Protein AF-A0A3M3A947-F1 (afdb_monomer_lite)

Structure (mmCIF, N/CA/C/O backbone):
data_AF-A0A3M3A947-F1
#
_entry.id   AF-A0A3M3A947-F1
#
loop_
_atom_site.group_PDB
_atom_site.id
_atom_site.type_symbol
_atom_site.label_atom_id
_atom_site.label_alt_id
_atom_site.label_comp_id
_atom_site.label_asym_id
_atom_site.label_entity_id
_atom_site.label_seq_id
_atom_site.pdbx_PDB_ins_code
_atom_site.Cartn_x
_atom_site.Cartn_y
_atom_site.Cartn_z
_atom_site.occupancy
_atom_site.B_iso_or_equiv
_atom_site.auth_seq_id
_atom_site.auth_comp_id
_atom_site.auth_asym_id
_atom_site.auth_atom_id
_atom_site.pdbx_PDB_model_num
ATOM 1 N N . MET A 1 1 ? 17.192 -0.021 -28.075 1.00 62.69 1 MET A N 1
ATOM 2 C CA . MET A 1 1 ? 17.273 -0.081 -26.596 1.00 62.69 1 MET A CA 1
ATOM 3 C C . MET A 1 1 ? 16.286 -1.097 -26.044 1.00 62.69 1 MET A C 1
ATOM 5 O O . MET A 1 1 ? 16.705 -1.934 -25.265 1.00 62.69 1 MET A O 1
ATOM 9 N N . GLU A 1 2 ? 15.023 -1.070 -26.474 1.00 70.81 2 GLU A N 1
ATOM 10 C CA . GLU A 1 2 ? 14.000 -2.048 -26.065 1.00 70.81 2 GLU A CA 1
ATOM 11 C C . GLU A 1 2 ? 14.436 -3.499 -26.309 1.00 70.81 2 GLU A C 1
ATOM 13 O O . GLU A 1 2 ? 14.442 -4.295 -25.382 1.00 70.81 2 GLU A O 1
ATOM 18 N N . GLU A 1 3 ? 14.926 -3.812 -27.512 1.00 74.69 3 GLU A N 1
ATOM 19 C CA . GLU A 1 3 ? 15.451 -5.144 -27.856 1.00 74.69 3 GLU A CA 1
ATOM 20 C C . GLU A 1 3 ? 16.650 -5.564 -26.987 1.00 74.69 3 GLU A C 1
ATOM 22 O O . GLU A 1 3 ? 16.784 -6.725 -26.611 1.00 74.69 3 GLU A O 1
ATOM 27 N N . LEU A 1 4 ? 17.492 -4.606 -26.591 1.00 74.00 4 LEU A N 1
ATOM 28 C CA . LEU A 1 4 ? 18.637 -4.849 -25.713 1.00 74.00 4 LEU A CA 1
ATOM 29 C C . LEU A 1 4 ? 18.184 -5.125 -24.273 1.00 74.00 4 LEU A C 1
ATOM 31 O O . LEU A 1 4 ? 18.697 -6.044 -23.646 1.00 74.00 4 LEU A O 1
ATOM 35 N N . LEU A 1 5 ? 17.202 -4.380 -23.756 1.00 71.56 5 LEU A N 1
ATOM 36 C CA . LEU A 1 5 ? 16.629 -4.628 -22.428 1.00 71.56 5 LEU A CA 1
ATOM 37 C C . LEU A 1 5 ? 15.852 -5.946 -22.389 1.00 71.56 5 LEU A C 1
ATOM 39 O O . LEU A 1 5 ? 15.995 -6.706 -21.438 1.00 71.56 5 LEU A O 1
ATOM 43 N N . LEU A 1 6 ? 15.102 -6.264 -23.443 1.00 76.56 6 LEU A N 1
ATOM 44 C CA . LEU A 1 6 ? 14.455 -7.564 -23.584 1.00 76.56 6 LEU A CA 1
ATOM 45 C C . LEU A 1 6 ? 15.491 -8.697 -23.564 1.00 76.56 6 LEU A C 1
ATOM 47 O O . LEU A 1 6 ? 15.322 -9.666 -22.832 1.00 76.56 6 LEU A O 1
ATOM 51 N N . THR A 1 7 ? 16.582 -8.557 -24.320 1.00 79.00 7 THR A N 1
ATOM 52 C CA . THR A 1 7 ? 17.633 -9.585 -24.408 1.00 79.00 7 THR A CA 1
ATOM 53 C C . THR A 1 7 ? 18.395 -9.752 -23.092 1.00 79.00 7 THR A C 1
ATOM 55 O O . THR A 1 7 ? 18.745 -10.870 -22.727 1.00 79.00 7 THR A O 1
ATOM 58 N N . LEU A 1 8 ? 18.663 -8.657 -22.374 1.00 76.81 8 LEU A N 1
ATOM 59 C CA . LEU A 1 8 ? 19.470 -8.694 -21.153 1.00 76.81 8 LEU A CA 1
ATOM 60 C C . LEU A 1 8 ? 18.667 -9.040 -19.899 1.00 76.81 8 LEU A C 1
ATOM 62 O O . LEU A 1 8 ? 19.214 -9.679 -19.006 1.00 76.81 8 LEU A O 1
ATOM 66 N N . THR A 1 9 ? 17.408 -8.604 -19.799 1.00 78.31 9 THR A N 1
ATOM 67 C CA . THR A 1 9 ? 16.628 -8.715 -18.552 1.00 78.31 9 THR A CA 1
ATOM 68 C C . THR A 1 9 ? 15.241 -9.321 -18.731 1.00 78.31 9 THR A C 1
ATOM 70 O O . THR A 1 9 ? 14.509 -9.472 -17.756 1.00 78.31 9 THR A O 1
ATOM 73 N N . GLY A 1 10 ? 14.860 -9.693 -19.957 1.00 81.12 10 GLY A N 1
ATOM 74 C CA . GLY A 1 10 ? 13.545 -10.265 -20.251 1.00 81.12 10 GLY A CA 1
ATOM 75 C C . GLY A 1 10 ? 12.397 -9.259 -20.148 1.00 81.12 10 GLY A C 1
ATOM 76 O O . GLY A 1 10 ? 11.237 -9.663 -20.137 1.00 81.12 10 GLY A O 1
ATOM 77 N N . LEU A 1 11 ? 12.694 -7.955 -20.058 1.00 84.50 11 LEU A N 1
ATOM 78 C CA . LEU A 1 11 ? 11.687 -6.909 -19.890 1.00 84.50 11 LEU A CA 1
ATOM 79 C C . LEU A 1 11 ? 10.778 -6.811 -21.132 1.00 84.50 11 LEU A C 1
ATOM 81 O O . LEU A 1 11 ? 11.280 -6.518 -22.218 1.00 84.50 11 LEU A O 1
ATOM 85 N N . PRO A 1 12 ? 9.448 -6.983 -20.990 1.00 86.12 12 PRO A N 1
ATOM 86 C CA . PRO A 1 12 ? 8.505 -6.780 -22.080 1.00 86.12 12 PRO A CA 1
ATOM 87 C C . PRO A 1 12 ? 8.569 -5.355 -22.658 1.00 86.12 12 PRO A C 1
ATOM 89 O O . PRO A 1 12 ? 8.767 -4.395 -21.901 1.00 86.12 12 PRO A O 1
ATOM 92 N N . PRO A 1 13 ? 8.349 -5.188 -23.975 1.00 84.19 13 PRO A N 1
ATOM 93 C CA . PRO A 1 13 ? 8.529 -3.908 -24.664 1.00 84.19 13 PRO A CA 1
ATOM 94 C C . PRO A 1 13 ? 7.609 -2.797 -24.134 1.00 84.19 13 PRO A C 1
ATOM 96 O O . PRO A 1 13 ? 8.014 -1.640 -24.049 1.00 84.19 13 PRO A O 1
ATOM 99 N N . ASP A 1 14 ? 6.399 -3.130 -23.675 1.00 86.88 14 ASP A N 1
ATOM 100 C CA . ASP A 1 14 ? 5.455 -2.172 -23.083 1.00 86.88 14 ASP A CA 1
ATOM 101 C C . ASP A 1 14 ? 5.979 -1.525 -21.785 1.00 86.88 14 ASP A C 1
ATOM 103 O O . ASP A 1 14 ? 5.564 -0.414 -21.424 1.00 86.88 14 ASP A O 1
ATOM 107 N N . ARG A 1 15 ? 6.921 -2.195 -21.104 1.00 86.38 15 ARG A N 1
ATOM 108 C CA . ARG A 1 15 ? 7.535 -1.757 -19.842 1.00 86.38 15 ARG A CA 1
ATOM 109 C C . ARG A 1 15 ? 8.878 -1.053 -20.026 1.00 86.38 15 ARG A C 1
ATOM 111 O O . ARG A 1 15 ? 9.330 -0.408 -19.080 1.00 86.38 15 ARG A O 1
ATOM 118 N N . CYS A 1 16 ? 9.490 -1.111 -21.210 1.00 86.25 16 CYS A N 1
ATOM 119 C CA . CYS A 1 16 ? 10.787 -0.481 -21.467 1.00 86.25 16 CYS A CA 1
ATOM 120 C C . CYS A 1 16 ? 10.754 1.030 -21.211 1.00 86.25 16 CYS A C 1
ATOM 122 O O . CYS A 1 16 ? 11.525 1.525 -20.393 1.00 86.25 16 CYS A O 1
ATOM 124 N N . GLU A 1 17 ? 9.829 1.754 -21.843 1.00 87.81 17 GLU A N 1
ATOM 125 C CA . GLU A 1 17 ? 9.731 3.214 -21.709 1.00 87.81 17 GLU A CA 1
ATOM 126 C C . GLU A 1 17 ? 9.530 3.673 -20.242 1.00 87.81 17 GLU A C 1
ATOM 128 O O . GLU A 1 17 ? 10.287 4.526 -19.774 1.00 87.81 17 GLU A O 1
ATOM 133 N N . PRO A 1 18 ? 8.587 3.105 -19.458 1.00 89.06 18 PRO A N 1
ATOM 134 C CA . PRO A 1 18 ? 8.467 3.406 -18.028 1.00 89.06 18 PRO A CA 1
ATOM 135 C C . PRO A 1 18 ? 9.746 3.167 -17.226 1.00 89.06 18 PRO A C 1
ATOM 137 O O . PRO A 1 18 ? 10.109 4.001 -16.402 1.00 89.06 18 PRO A O 1
ATOM 140 N N . VAL A 1 19 ? 10.441 2.052 -17.464 1.00 89.88 19 VAL A N 1
ATOM 141 C CA . VAL A 1 19 ? 11.673 1.702 -16.740 1.00 89.88 19 VAL A CA 1
ATOM 142 C C . VAL A 1 19 ? 12.815 2.656 -17.085 1.00 89.88 19 VAL A C 1
ATOM 144 O O . VAL A 1 19 ? 13.533 3.096 -16.188 1.00 89.88 19 VAL A O 1
ATOM 147 N N . ILE A 1 20 ? 12.960 3.030 -18.359 1.00 88.31 20 ILE A N 1
ATOM 148 C CA . ILE A 1 20 ? 13.972 3.996 -18.808 1.00 88.31 20 ILE A CA 1
ATOM 149 C C . ILE A 1 20 ? 13.750 5.347 -18.124 1.00 88.31 20 ILE A C 1
ATOM 151 O O . ILE A 1 20 ? 14.692 5.918 -17.568 1.00 88.31 20 ILE A O 1
ATOM 155 N N . ARG A 1 21 ? 12.496 5.820 -18.100 1.00 88.31 21 ARG A N 1
ATOM 156 C CA . ARG A 1 21 ? 12.126 7.059 -17.403 1.00 88.31 21 ARG A CA 1
ATOM 157 C C . ARG A 1 21 ? 12.353 6.967 -15.901 1.00 88.31 21 ARG A C 1
ATOM 159 O O . ARG A 1 21 ? 12.840 7.925 -15.308 1.00 88.31 21 ARG A O 1
ATOM 166 N N . TRP A 1 22 ? 12.027 5.829 -15.289 1.00 90.25 22 TRP A N 1
ATOM 167 C CA . TRP A 1 22 ? 12.254 5.611 -13.861 1.00 90.25 22 TRP A CA 1
ATOM 168 C C . TRP A 1 22 ? 13.737 5.689 -13.496 1.00 90.25 22 TRP A C 1
ATOM 170 O O . TRP A 1 22 ? 14.088 6.295 -12.489 1.00 90.25 22 TRP A O 1
ATOM 180 N N . ALA A 1 23 ? 14.616 5.173 -14.356 1.00 87.44 23 ALA A N 1
ATOM 181 C CA . ALA A 1 23 ? 16.064 5.273 -14.194 1.00 87.44 23 ALA A CA 1
ATOM 182 C C . ALA A 1 23 ? 16.622 6.705 -14.371 1.00 87.44 23 ALA A C 1
ATOM 184 O O . ALA A 1 23 ? 17.838 6.891 -14.343 1.00 87.44 23 ALA A O 1
ATOM 185 N N . GLY A 1 24 ? 15.773 7.720 -14.587 1.00 81.88 24 GLY A N 1
ATOM 186 C CA . GLY A 1 24 ? 16.186 9.107 -14.838 1.00 81.88 24 GLY A CA 1
ATOM 187 C C . GLY A 1 24 ? 16.845 9.316 -16.207 1.00 81.88 24 GLY A C 1
ATOM 188 O O . GLY A 1 24 ? 17.414 10.382 -16.485 1.00 81.88 24 GLY A O 1
ATOM 189 N N . SER A 1 25 ? 16.768 8.299 -17.064 1.00 78.62 25 SER A N 1
ATOM 190 C CA . SER A 1 25 ? 17.328 8.292 -18.404 1.00 78.62 25 SER A CA 1
ATOM 191 C C . SER A 1 25 ? 16.238 8.539 -19.445 1.00 78.62 25 SER A C 1
ATOM 193 O O . SER A 1 25 ? 15.042 8.568 -19.162 1.00 78.62 25 SER A O 1
ATOM 195 N N . ASP A 1 26 ? 16.679 8.735 -20.673 1.00 79.50 26 ASP A N 1
ATOM 196 C CA . ASP A 1 26 ? 15.856 8.719 -21.868 1.00 79.50 26 ASP A CA 1
ATOM 197 C C . ASP A 1 26 ? 16.721 8.197 -23.021 1.00 79.50 26 ASP A C 1
ATOM 199 O O . ASP A 1 26 ? 17.941 8.031 -22.890 1.00 79.50 26 ASP A O 1
ATOM 203 N N . VAL A 1 27 ? 16.089 7.897 -24.155 1.00 74.31 27 VAL A N 1
ATOM 204 C CA . VAL A 1 27 ? 16.799 7.354 -25.319 1.00 74.31 27 VAL A CA 1
ATOM 205 C C . VAL A 1 27 ? 17.933 8.281 -25.765 1.00 74.31 27 VAL A C 1
ATOM 207 O O . VAL A 1 27 ? 19.011 7.794 -26.097 1.00 74.31 27 VAL A O 1
ATOM 210 N N . ASN A 1 28 ? 17.747 9.600 -25.693 1.00 77.75 28 ASN A N 1
ATOM 211 C CA . ASN A 1 28 ? 18.754 10.566 -26.123 1.00 77.75 28 ASN A CA 1
ATOM 212 C C . ASN A 1 28 ? 19.931 10.634 -25.148 1.00 77.75 28 ASN A C 1
ATOM 214 O O . ASN A 1 28 ? 21.073 10.677 -25.594 1.00 77.75 28 ASN A O 1
ATOM 218 N N . LYS A 1 29 ? 19.686 10.585 -23.834 1.00 77.50 29 LYS A N 1
ATOM 219 C CA . LYS A 1 29 ? 20.745 10.508 -22.814 1.00 77.50 29 LYS A CA 1
ATOM 220 C C . LYS A 1 29 ? 21.591 9.252 -22.965 1.00 77.50 29 LYS A C 1
ATOM 222 O O . LYS A 1 29 ? 22.812 9.333 -22.877 1.00 77.50 29 LYS A O 1
ATOM 227 N N . PHE A 1 30 ? 20.962 8.106 -23.226 1.00 74.62 30 PHE A N 1
ATOM 228 C CA . PHE A 1 30 ? 21.694 6.864 -23.468 1.00 74.62 30 PHE A CA 1
ATOM 229 C C . PHE A 1 30 ? 22.519 6.930 -24.758 1.00 74.62 30 PHE A C 1
ATOM 231 O O . PHE A 1 30 ? 23.698 6.586 -24.748 1.00 74.62 30 PHE A O 1
ATOM 238 N N . LEU A 1 31 ? 21.924 7.403 -25.858 1.00 77.50 31 LEU A N 1
ATOM 239 C CA . LEU A 1 31 ? 22.642 7.573 -27.122 1.00 77.50 31 LEU A CA 1
ATOM 240 C C . LEU A 1 31 ? 23.797 8.569 -26.980 1.00 77.50 31 LEU A C 1
ATOM 242 O O . LEU A 1 31 ? 24.877 8.314 -27.495 1.00 77.50 31 LEU A O 1
ATOM 246 N N . ALA A 1 32 ? 23.609 9.660 -26.237 1.00 80.50 32 ALA A N 1
ATOM 247 C CA . ALA A 1 32 ? 24.673 10.608 -25.932 1.00 80.50 32 ALA A CA 1
ATOM 248 C C . ALA A 1 32 ? 25.794 9.954 -25.110 1.00 80.50 32 ALA A C 1
ATOM 250 O O . ALA A 1 32 ? 26.957 10.091 -25.473 1.00 80.50 32 ALA A O 1
ATOM 251 N N . ALA A 1 33 ? 25.470 9.197 -24.057 1.00 80.56 33 ALA A N 1
ATOM 252 C CA . ALA A 1 33 ? 26.474 8.463 -23.285 1.00 80.56 33 ALA A CA 1
ATOM 253 C C . ALA A 1 33 ? 27.298 7.525 -24.183 1.00 80.56 33 ALA A C 1
ATOM 255 O O . ALA A 1 33 ? 28.516 7.464 -24.045 1.00 80.56 33 ALA A O 1
ATOM 256 N N . LEU A 1 34 ? 26.638 6.849 -25.131 1.00 78.88 34 LEU A N 1
ATOM 257 C CA . LEU A 1 34 ? 27.262 5.926 -26.081 1.00 78.88 34 LEU A CA 1
ATOM 258 C C . LEU A 1 34 ? 28.127 6.635 -27.132 1.00 78.88 34 LEU A C 1
ATOM 260 O O . LEU A 1 34 ? 29.198 6.144 -27.470 1.00 78.88 34 LEU A O 1
ATOM 264 N N . LEU A 1 35 ? 27.687 7.794 -27.626 1.00 82.44 35 LEU A N 1
ATOM 265 C CA . LEU A 1 35 ? 28.430 8.604 -28.597 1.00 82.44 35 LEU A CA 1
ATOM 266 C C . LEU A 1 35 ? 29.690 9.237 -27.995 1.00 82.44 35 LEU A C 1
ATOM 268 O O . LEU A 1 35 ? 30.687 9.389 -28.695 1.00 82.44 35 LEU A O 1
ATOM 272 N N . TRP A 1 36 ? 29.642 9.612 -26.715 1.00 83.25 36 TRP A N 1
ATOM 273 C CA . TRP A 1 36 ? 30.727 10.322 -26.032 1.00 83.25 36 TRP A CA 1
ATOM 274 C C . TRP A 1 36 ? 31.568 9.426 -25.106 1.00 83.25 36 TRP A C 1
ATOM 276 O O . TRP A 1 36 ? 32.404 9.952 -24.375 1.00 83.25 36 TRP A O 1
ATOM 286 N N . ASP A 1 37 ? 31.325 8.107 -25.117 1.00 72.00 37 ASP A N 1
ATOM 287 C CA . ASP A 1 37 ? 31.942 7.080 -24.253 1.00 72.00 37 ASP A CA 1
ATOM 288 C C . ASP A 1 37 ? 32.045 7.490 -22.772 1.00 72.00 37 ASP A C 1
ATOM 290 O O . ASP A 1 37 ? 33.008 7.206 -22.059 1.00 72.00 37 ASP A O 1
ATOM 294 N N . ASN A 1 38 ? 31.035 8.218 -22.293 1.00 76.44 38 ASN A N 1
ATOM 295 C CA . ASN A 1 38 ? 31.026 8.768 -20.947 1.00 76.44 38 ASN A CA 1
ATOM 296 C C . ASN A 1 38 ? 29.906 8.119 -20.139 1.00 76.44 38 ASN A C 1
ATOM 298 O O . ASN A 1 38 ? 28.727 8.431 -20.306 1.00 76.44 38 ASN A O 1
ATOM 302 N N . GLY A 1 39 ? 30.280 7.191 -19.257 1.00 76.88 39 GLY A N 1
ATOM 303 C CA . GLY A 1 39 ? 29.350 6.606 -18.291 1.00 76.88 39 GLY A CA 1
ATOM 304 C C . GLY A 1 39 ? 28.361 5.587 -18.871 1.00 76.88 39 GLY A C 1
ATOM 305 O O . GLY A 1 39 ? 27.309 5.348 -18.269 1.00 76.88 39 GLY A O 1
ATOM 306 N N . VAL A 1 40 ? 28.662 4.972 -20.025 1.00 81.75 40 VAL A N 1
ATOM 307 C CA . VAL A 1 40 ? 27.794 3.963 -20.671 1.00 81.75 40 VAL A CA 1
ATOM 308 C C . VAL A 1 40 ? 27.544 2.772 -19.750 1.00 81.75 40 VAL A C 1
ATOM 310 O O . VAL A 1 40 ? 26.397 2.366 -19.573 1.00 81.75 40 VAL A O 1
ATOM 313 N N . ILE A 1 41 ? 28.595 2.240 -19.117 1.00 84.75 41 ILE A N 1
ATOM 314 C CA . ILE A 1 41 ? 28.493 1.081 -18.216 1.00 84.75 41 ILE A CA 1
ATOM 315 C C . ILE A 1 41 ? 27.615 1.416 -17.009 1.00 84.75 41 ILE A C 1
ATOM 317 O O . ILE A 1 41 ? 26.768 0.612 -16.623 1.00 84.75 41 ILE A O 1
ATOM 321 N N . GLN A 1 42 ? 27.772 2.604 -16.426 1.00 85.94 42 GLN A N 1
ATOM 322 C CA . GLN A 1 42 ? 26.974 3.068 -15.290 1.00 85.94 42 GLN A CA 1
ATOM 323 C C . GLN A 1 42 ? 25.505 3.244 -15.684 1.00 85.94 42 GLN A C 1
ATOM 325 O O . GLN A 1 42 ? 24.613 2.811 -14.950 1.00 85.94 42 GLN A O 1
ATOM 330 N N . THR A 1 43 ? 25.248 3.822 -16.859 1.00 84.31 43 THR A N 1
ATOM 331 C CA . THR A 1 43 ? 23.893 3.988 -17.400 1.00 84.31 43 THR A CA 1
ATOM 332 C C . THR A 1 43 ? 23.243 2.629 -17.652 1.00 84.31 43 THR A C 1
ATOM 334 O O . THR A 1 43 ? 22.125 2.387 -17.200 1.00 84.31 43 THR A O 1
ATOM 337 N N . LEU A 1 44 ? 23.960 1.707 -18.298 1.00 84.31 44 LEU A N 1
ATOM 338 C CA . LEU A 1 44 ? 23.477 0.357 -18.574 1.00 84.31 44 LEU A CA 1
ATOM 339 C C . LEU A 1 44 ? 23.226 -0.432 -17.284 1.00 84.31 44 LEU A C 1
ATOM 341 O O . LEU A 1 44 ? 22.169 -1.035 -17.135 1.00 84.31 44 LEU A O 1
ATOM 345 N N . SER A 1 45 ? 24.147 -0.374 -16.321 1.00 88.19 45 SER A N 1
ATOM 346 C CA . SER A 1 45 ? 24.000 -1.040 -15.017 1.00 88.19 45 SER A CA 1
ATOM 347 C C . SER A 1 45 ? 22.790 -0.512 -14.246 1.00 88.19 45 SER A C 1
ATOM 349 O O . SER A 1 45 ? 22.087 -1.273 -13.582 1.00 88.19 45 SER A O 1
ATOM 351 N N . THR A 1 46 ? 22.523 0.793 -14.346 1.00 89.88 46 THR A N 1
ATOM 352 C CA . THR A 1 46 ? 21.338 1.413 -13.744 1.00 89.88 46 THR A CA 1
ATOM 353 C C . THR A 1 46 ? 20.068 0.910 -14.426 1.00 89.88 46 THR A C 1
ATOM 355 O O . THR A 1 46 ? 19.149 0.475 -13.739 1.00 89.88 46 THR A O 1
ATOM 358 N N . LEU A 1 47 ? 20.024 0.887 -15.761 1.00 88.94 47 LEU A N 1
ATOM 359 C CA . LEU A 1 47 ? 18.870 0.372 -16.504 1.00 88.94 47 LEU A CA 1
ATOM 360 C C . LEU A 1 47 ? 18.594 -1.106 -16.199 1.00 88.94 47 LEU A C 1
ATOM 362 O O . LEU A 1 47 ? 17.442 -1.459 -15.952 1.00 88.94 47 LEU A O 1
ATOM 366 N N . ILE A 1 48 ? 19.637 -1.943 -16.152 1.00 89.31 48 ILE A N 1
ATOM 367 C CA . ILE A 1 48 ? 19.522 -3.363 -15.789 1.00 89.31 48 ILE A CA 1
ATOM 368 C C . ILE A 1 48 ? 18.883 -3.485 -14.407 1.00 89.31 48 ILE A C 1
ATOM 370 O O . ILE A 1 48 ? 17.822 -4.093 -14.294 1.00 89.31 48 ILE A O 1
ATOM 374 N N . ARG A 1 49 ? 19.427 -2.804 -13.391 1.00 91.56 49 ARG A N 1
ATOM 375 C CA . ARG A 1 49 ? 18.892 -2.846 -12.022 1.00 91.56 49 ARG A CA 1
ATOM 376 C C . ARG A 1 49 ? 17.411 -2.465 -11.955 1.00 91.56 49 ARG A C 1
ATOM 378 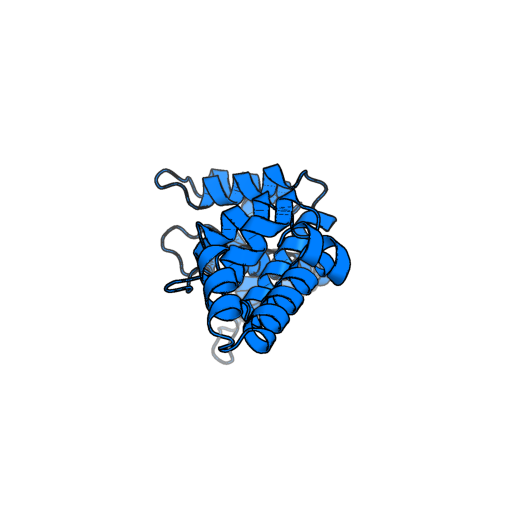O O . ARG A 1 49 ? 16.623 -3.145 -11.308 1.00 91.56 49 ARG A O 1
ATOM 385 N N . TYR A 1 50 ? 17.021 -1.374 -12.611 1.00 93.56 50 TYR A N 1
ATOM 386 C CA . TYR A 1 50 ? 15.630 -0.914 -12.601 1.00 93.56 50 TYR A CA 1
ATOM 387 C C . TYR A 1 50 ? 14.704 -1.892 -13.338 1.00 93.56 50 TYR A C 1
ATOM 389 O O . TYR A 1 50 ? 13.579 -2.135 -12.898 1.00 93.56 50 TYR A O 1
ATOM 397 N N . SER A 1 51 ? 15.179 -2.487 -14.435 1.00 91.31 51 SER A N 1
ATOM 398 C CA . SER A 1 51 ? 14.419 -3.497 -15.172 1.00 91.31 51 SER A CA 1
ATOM 399 C C . SER A 1 51 ? 14.250 -4.797 -14.384 1.00 91.31 51 SER A C 1
ATOM 401 O O . SER A 1 51 ? 13.142 -5.326 -14.346 1.00 91.31 51 SER A O 1
ATOM 403 N N . GLU A 1 52 ? 15.292 -5.258 -13.686 1.00 91.62 52 GLU A N 1
ATOM 404 C CA . GLU A 1 52 ? 15.238 -6.432 -12.813 1.00 91.62 52 GLU A CA 1
ATOM 405 C C . GLU A 1 52 ? 14.240 -6.221 -11.678 1.00 91.62 52 GLU A C 1
ATOM 407 O O . GLU A 1 52 ? 13.387 -7.075 -11.455 1.00 91.62 52 GLU A O 1
ATOM 412 N N . VAL A 1 53 ? 14.268 -5.058 -11.018 1.00 94.00 53 VAL A N 1
ATOM 413 C CA . VAL A 1 53 ? 13.284 -4.724 -9.978 1.00 94.00 53 VAL A CA 1
ATOM 414 C C . VAL A 1 53 ? 11.862 -4.731 -10.544 1.00 94.00 53 VAL A C 1
ATOM 416 O O . VAL A 1 53 ? 10.964 -5.324 -9.950 1.00 94.00 53 VAL A O 1
ATOM 419 N N . SER A 1 54 ? 11.640 -4.122 -11.714 1.00 93.75 54 SER A N 1
ATOM 420 C CA . SER A 1 54 ? 10.318 -4.131 -12.353 1.00 93.75 54 SER A CA 1
ATOM 421 C C . SER A 1 54 ? 9.844 -5.541 -12.716 1.00 93.75 54 SER A C 1
ATOM 423 O O . SER A 1 54 ? 8.637 -5.788 -12.679 1.00 93.75 54 SER A O 1
ATOM 425 N N . GLN A 1 55 ? 10.755 -6.443 -13.095 1.00 92.06 55 GLN A N 1
ATOM 426 C CA . GLN A 1 55 ? 10.442 -7.840 -13.400 1.00 92.06 55 GLN A CA 1
ATOM 427 C C . GLN A 1 55 ? 10.130 -8.639 -12.138 1.00 92.06 55 GLN A C 1
ATOM 429 O O . GLN A 1 55 ? 9.091 -9.288 -12.079 1.00 92.06 55 GLN A O 1
ATOM 434 N N . GLN A 1 56 ? 10.989 -8.553 -11.122 1.00 93.25 56 GLN A N 1
ATOM 435 C CA . GLN A 1 56 ? 10.855 -9.311 -9.877 1.00 93.25 56 GLN A CA 1
ATOM 436 C C . GLN A 1 56 ? 9.578 -8.955 -9.113 1.00 93.25 56 GLN A C 1
ATOM 438 O O . GLN A 1 56 ? 8.911 -9.840 -8.594 1.00 93.25 56 GLN A O 1
ATOM 443 N N . LEU A 1 57 ? 9.201 -7.675 -9.101 1.00 94.38 57 LEU A N 1
ATOM 444 C CA . LEU A 1 57 ? 7.947 -7.214 -8.499 1.00 94.38 57 LEU A CA 1
ATOM 445 C C . LEU A 1 57 ? 6.730 -7.409 -9.428 1.00 94.38 57 LEU A C 1
ATOM 447 O O . LEU A 1 57 ? 5.586 -7.126 -9.070 1.00 94.38 57 LEU A O 1
ATOM 451 N N . GLY A 1 58 ? 6.957 -7.857 -10.665 1.00 93.19 58 GLY A N 1
ATOM 452 C CA . GLY A 1 58 ? 5.903 -8.045 -11.655 1.00 93.19 58 GLY A CA 1
ATOM 453 C C . GLY A 1 58 ? 5.150 -6.756 -11.990 1.00 93.19 58 GLY A C 1
ATOM 454 O O . GLY A 1 58 ? 3.974 -6.823 -12.340 1.00 93.19 58 GLY A O 1
ATOM 455 N N . LEU A 1 59 ? 5.768 -5.578 -11.856 1.00 93.56 59 LEU A N 1
ATOM 456 C CA . LEU A 1 59 ? 5.089 -4.293 -12.045 1.00 93.56 59 LEU A CA 1
ATOM 457 C C . LEU A 1 59 ? 4.556 -4.169 -13.473 1.00 93.56 59 LEU A C 1
ATOM 459 O O . LEU A 1 59 ? 5.290 -4.367 -14.446 1.00 93.56 59 LEU A O 1
ATOM 463 N N . SER A 1 60 ? 3.282 -3.802 -13.604 1.00 94.00 60 SER A N 1
ATOM 464 C CA . SER A 1 60 ? 2.719 -3.488 -14.911 1.00 94.00 60 SER A CA 1
ATOM 465 C C . SER A 1 60 ? 3.245 -2.142 -15.407 1.00 94.00 60 SER A C 1
ATOM 467 O O . SER A 1 60 ? 3.556 -1.237 -14.623 1.00 94.00 60 SER A O 1
ATOM 469 N N . ALA A 1 61 ? 3.293 -1.972 -16.732 1.00 93.25 61 ALA A N 1
ATOM 470 C CA . ALA A 1 61 ? 3.644 -0.689 -17.338 1.00 93.25 61 ALA A CA 1
ATOM 471 C C . ALA A 1 61 ? 2.733 0.440 -16.833 1.00 93.25 61 AL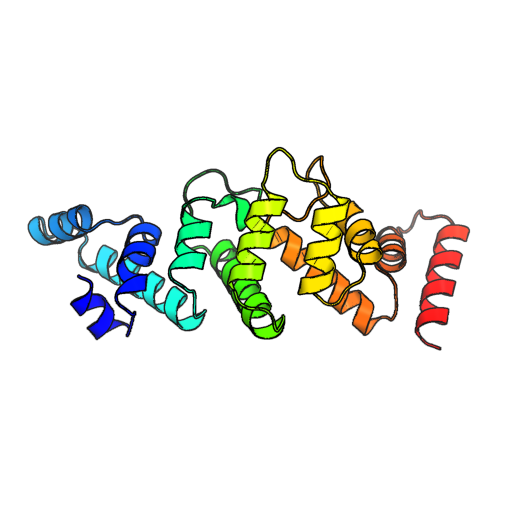A A C 1
ATOM 473 O O . ALA A 1 61 ? 3.186 1.567 -16.635 1.00 93.25 61 ALA A O 1
ATOM 474 N N . ARG A 1 62 ? 1.447 0.141 -16.606 1.00 94.50 62 ARG A N 1
ATOM 475 C CA . ARG A 1 62 ? 0.462 1.122 -16.150 1.00 94.50 62 ARG A CA 1
ATOM 476 C C . ARG A 1 62 ? 0.707 1.540 -14.705 1.00 94.50 62 ARG A C 1
ATOM 478 O O . ARG A 1 62 ? 0.764 2.738 -14.453 1.00 94.50 62 ARG A O 1
ATOM 485 N N . ALA A 1 63 ? 0.904 0.594 -13.788 1.00 95.06 63 ALA A N 1
ATOM 486 C CA . ALA A 1 63 ? 1.187 0.908 -12.390 1.00 95.06 63 ALA A CA 1
ATOM 487 C C . ALA A 1 63 ? 2.471 1.737 -12.254 1.00 95.06 63 ALA A C 1
ATOM 489 O O . ALA A 1 63 ? 2.464 2.794 -11.623 1.00 95.06 63 ALA A O 1
ATOM 490 N N . LEU A 1 64 ? 3.548 1.321 -12.932 1.00 94.69 64 LEU A N 1
ATOM 491 C CA . LEU A 1 64 ? 4.814 2.052 -12.907 1.00 94.69 64 LEU A CA 1
ATOM 492 C C . LEU A 1 64 ? 4.663 3.472 -13.477 1.00 94.69 64 LEU A C 1
ATOM 494 O O . LEU A 1 64 ? 5.130 4.427 -12.862 1.00 94.69 64 LEU A O 1
ATOM 498 N N . ARG A 1 65 ? 3.952 3.646 -14.602 1.00 93.94 65 ARG A N 1
ATOM 499 C CA . ARG A 1 65 ? 3.634 4.984 -15.143 1.00 93.94 65 ARG A CA 1
ATOM 500 C C . ARG A 1 65 ? 2.840 5.827 -14.149 1.00 93.94 65 ARG A C 1
ATOM 502 O O . ARG A 1 65 ? 3.167 6.996 -13.971 1.00 93.94 65 ARG A O 1
ATOM 509 N N . THR A 1 66 ? 1.831 5.253 -13.497 1.00 94.38 66 THR A N 1
ATOM 510 C CA . THR A 1 66 ? 1.007 5.967 -12.516 1.00 94.38 66 THR A CA 1
ATOM 511 C C . THR A 1 66 ? 1.850 6.509 -11.362 1.00 94.38 66 THR A C 1
ATOM 513 O O . THR A 1 66 ? 1.727 7.690 -11.043 1.00 94.38 66 THR A O 1
ATOM 516 N N . PHE A 1 67 ? 2.744 5.700 -10.785 1.00 93.88 67 PHE A N 1
ATOM 517 C CA . PHE A 1 67 ? 3.613 6.142 -9.687 1.00 93.88 67 PHE A CA 1
ATOM 518 C C . PHE A 1 67 ? 4.744 7.074 -10.141 1.00 93.88 67 PHE A C 1
ATOM 520 O O . PHE A 1 67 ? 5.150 7.947 -9.381 1.00 93.88 67 PHE A O 1
ATOM 527 N N . LEU A 1 68 ? 5.222 6.955 -11.384 1.00 91.88 68 LEU A N 1
ATOM 528 C CA . LEU A 1 68 ? 6.166 7.920 -11.961 1.00 91.88 68 LEU A CA 1
ATOM 529 C C . LEU A 1 68 ? 5.538 9.305 -12.147 1.00 91.88 68 LEU A C 1
ATOM 531 O O . LEU A 1 68 ? 6.199 10.310 -11.894 1.00 91.88 68 LEU A O 1
ATOM 535 N N . ILE A 1 69 ? 4.280 9.360 -12.599 1.00 92.56 69 ILE A N 1
ATOM 536 C CA . ILE A 1 69 ? 3.535 10.616 -12.787 1.00 92.56 69 ILE A CA 1
ATOM 537 C C . ILE A 1 69 ? 3.117 11.198 -11.435 1.00 92.56 69 ILE A C 1
ATOM 539 O O . ILE A 1 69 ? 3.198 12.408 -11.238 1.00 92.56 69 ILE A O 1
ATOM 543 N N . ASN A 1 70 ? 2.712 10.341 -10.493 1.00 93.06 70 ASN A N 1
ATOM 544 C CA . ASN A 1 70 ? 2.248 10.739 -9.169 1.00 93.06 70 ASN A CA 1
ATOM 545 C C . ASN A 1 70 ? 3.070 10.065 -8.050 1.00 93.06 70 ASN A C 1
ATOM 547 O O . ASN A 1 70 ? 2.558 9.174 -7.367 1.00 93.06 70 ASN A O 1
ATOM 551 N N . PRO A 1 71 ? 4.322 10.497 -7.792 1.00 92.62 71 PRO A N 1
ATOM 552 C CA . PRO A 1 71 ? 5.184 9.879 -6.774 1.00 92.62 71 PRO A CA 1
ATOM 553 C C . PRO A 1 71 ? 4.573 9.863 -5.367 1.00 92.62 71 PRO A C 1
ATOM 555 O O . PRO A 1 71 ? 4.748 8.903 -4.612 1.00 92.62 71 PRO A O 1
ATOM 558 N N . ARG A 1 72 ? 3.773 10.889 -5.046 1.00 92.06 72 ARG A N 1
ATOM 559 C CA . ARG A 1 72 ? 3.076 11.019 -3.758 1.00 92.06 72 ARG A CA 1
ATOM 560 C C . ARG A 1 72 ? 2.069 9.899 -3.499 1.00 92.06 72 ARG A C 1
ATOM 562 O O . ARG A 1 72 ? 1.787 9.603 -2.343 1.00 92.06 72 ARG A O 1
ATOM 569 N N . TRP A 1 73 ? 1.569 9.242 -4.549 1.00 94.06 73 TRP A N 1
ATOM 570 C CA . TRP A 1 73 ? 0.670 8.091 -4.413 1.00 94.06 73 TRP A CA 1
ATOM 571 C C . TRP A 1 73 ? 1.405 6.845 -3.924 1.00 94.06 73 TRP A C 1
ATOM 573 O O . TRP A 1 73 ? 0.769 5.910 -3.455 1.00 94.06 73 TRP A O 1
ATOM 583 N N . LEU A 1 74 ? 2.737 6.808 -3.998 1.00 92.88 74 LEU A N 1
ATOM 584 C CA . LEU A 1 74 ? 3.518 5.763 -3.348 1.00 92.88 74 LEU A CA 1
ATOM 585 C C . LEU A 1 74 ? 3.831 6.163 -1.901 1.00 92.88 74 LEU A C 1
ATOM 587 O O . LEU A 1 74 ? 3.527 5.417 -0.970 1.00 92.88 74 LEU A O 1
ATOM 591 N N . TYR A 1 75 ? 4.372 7.368 -1.710 1.00 88.81 75 TYR A N 1
ATOM 592 C CA . TYR A 1 75 ? 4.720 7.916 -0.400 1.00 88.81 75 TYR A CA 1
ATOM 593 C C . TYR A 1 75 ? 4.365 9.401 -0.320 1.00 88.81 75 TYR A C 1
ATOM 595 O O . TYR A 1 75 ? 4.972 10.213 -1.014 1.00 88.81 75 TYR A O 1
ATOM 603 N N . ALA A 1 76 ? 3.435 9.779 0.561 1.00 79.19 76 ALA A N 1
ATOM 604 C CA . ALA A 1 76 ? 2.950 11.15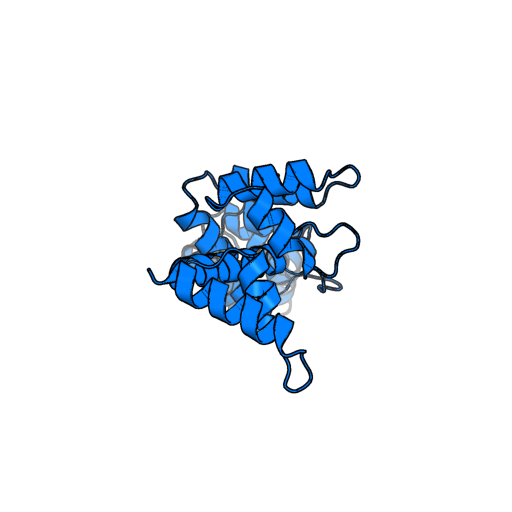9 0.667 1.00 79.19 76 ALA A CA 1
ATOM 605 C C . ALA A 1 76 ? 4.066 12.193 0.936 1.00 79.19 76 ALA A C 1
ATOM 607 O O . ALA A 1 76 ? 3.987 13.324 0.460 1.00 79.19 76 ALA A O 1
ATOM 608 N N . GLY A 1 77 ? 5.132 11.795 1.641 1.00 74.44 77 GLY A N 1
ATOM 609 C CA . GLY A 1 77 ? 6.299 12.639 1.918 1.00 74.44 77 GLY A CA 1
ATOM 610 C C . GLY A 1 77 ? 7.323 12.726 0.780 1.00 74.44 77 GLY A C 1
ATOM 611 O O . GLY A 1 77 ? 8.418 13.240 0.998 1.00 74.44 77 GLY A O 1
ATOM 612 N N . SER A 1 78 ? 7.035 12.189 -0.412 1.00 75.88 78 SER A N 1
ATOM 613 C CA . SER A 1 78 ? 7.943 12.306 -1.553 1.00 75.88 78 SER A CA 1
ATOM 614 C C . SER A 1 78 ? 7.913 13.734 -2.112 1.00 75.88 78 SER A C 1
ATOM 616 O O . SER A 1 78 ? 6.937 14.153 -2.744 1.00 75.88 78 SER A O 1
ATOM 618 N N . GLU A 1 79 ? 9.000 14.466 -1.907 1.00 67.19 79 GLU A N 1
ATOM 619 C CA . GLU A 1 79 ? 9.269 15.757 -2.538 1.00 67.19 79 GLU A CA 1
ATOM 620 C C . GLU A 1 79 ? 10.149 15.504 -3.776 1.00 67.19 79 GLU A C 1
ATOM 622 O O . GLU A 1 79 ? 11.339 15.214 -3.656 1.00 67.19 79 GLU A O 1
ATOM 627 N N . GLY A 1 80 ? 9.570 15.563 -4.979 1.00 70.94 80 GLY A N 1
ATOM 628 C CA . GLY A 1 80 ? 10.327 15.493 -6.236 1.00 70.94 80 GLY A CA 1
ATOM 629 C C . GLY A 1 80 ? 10.218 14.175 -7.010 1.00 70.94 80 GLY A C 1
ATOM 630 O O . GLY A 1 80 ? 9.180 13.515 -7.012 1.00 70.94 80 GLY A O 1
ATOM 631 N N . GLN A 1 81 ? 11.274 13.853 -7.765 1.00 73.06 81 GLN A N 1
ATOM 632 C CA . GLN A 1 81 ? 11.283 12.747 -8.728 1.00 73.06 81 GLN A CA 1
ATOM 633 C C . GLN A 1 81 ? 11.299 11.377 -8.040 1.00 73.06 81 GLN A C 1
ATOM 635 O O . GLN A 1 81 ? 11.987 11.167 -7.044 1.00 73.06 81 GLN A O 1
ATOM 640 N N . PHE A 1 82 ? 10.564 10.426 -8.615 1.00 83.88 82 PHE A N 1
ATOM 641 C CA . PHE A 1 82 ? 10.535 9.040 -8.166 1.00 83.88 82 PHE A CA 1
ATOM 642 C C . PHE A 1 82 ? 11.771 8.277 -8.660 1.00 83.88 82 PHE A C 1
ATOM 644 O O . PHE A 1 82 ? 11.933 8.087 -9.862 1.00 83.88 82 PHE A O 1
ATOM 651 N N . TYR A 1 83 ? 12.622 7.816 -7.739 1.00 87.56 83 TYR A N 1
ATOM 652 C CA . TYR A 1 83 ? 13.814 7.009 -8.028 1.00 87.56 83 TYR A CA 1
ATOM 653 C C . TYR A 1 83 ? 13.820 5.705 -7.220 1.00 87.56 83 TYR A C 1
ATOM 655 O O . TYR A 1 83 ? 13.081 5.548 -6.240 1.00 87.56 83 TYR A O 1
ATOM 663 N N . LEU A 1 84 ? 14.652 4.744 -7.627 1.00 90.12 84 LEU A N 1
ATOM 664 C CA . LEU A 1 84 ? 14.836 3.496 -6.891 1.00 90.12 84 LEU A CA 1
ATOM 665 C C . LEU A 1 84 ? 15.663 3.741 -5.621 1.00 90.12 84 LEU A C 1
ATOM 667 O O . LEU A 1 84 ? 16.821 4.150 -5.668 1.00 90.12 84 LEU A O 1
ATOM 671 N N . SER A 1 85 ? 15.053 3.447 -4.483 1.00 90.88 85 SER A N 1
ATOM 672 C CA . SER A 1 85 ? 15.589 3.561 -3.131 1.00 90.88 85 SER A CA 1
ATOM 673 C C . SER A 1 85 ? 15.043 2.394 -2.301 1.00 90.88 85 SER A C 1
ATOM 675 O O . SER A 1 85 ? 14.050 1.787 -2.708 1.00 90.88 85 SER A O 1
ATOM 677 N N . PRO A 1 86 ? 15.609 2.089 -1.123 1.00 91.69 86 PRO A N 1
ATOM 678 C CA . PRO A 1 86 ? 15.041 1.064 -0.248 1.00 91.69 86 PRO A CA 1
ATOM 679 C C . PRO A 1 86 ? 13.566 1.316 0.102 1.00 91.69 86 PRO A C 1
ATOM 681 O O . PRO A 1 86 ? 12.776 0.378 0.126 1.00 91.69 86 PRO A O 1
ATOM 684 N N . ASN A 1 87 ? 13.172 2.581 0.301 1.00 91.62 87 ASN A N 1
ATOM 685 C CA . ASN A 1 87 ? 11.788 2.940 0.613 1.00 91.62 87 ASN A CA 1
ATOM 686 C C . ASN A 1 87 ? 10.847 2.718 -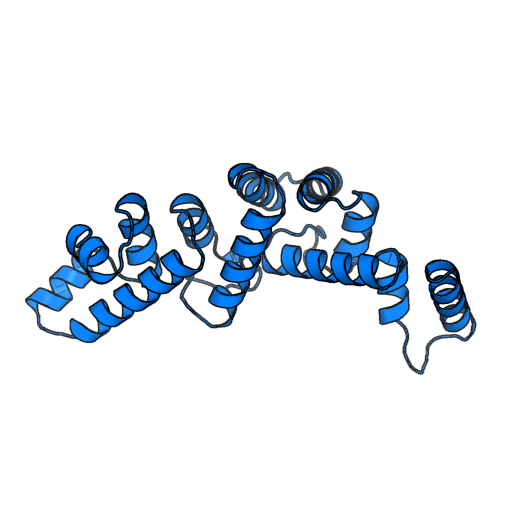0.582 1.00 91.62 87 ASN A C 1
ATOM 688 O O . ASN A 1 87 ? 9.793 2.105 -0.442 1.00 91.62 87 ASN A O 1
ATOM 692 N N . SER A 1 88 ? 11.231 3.178 -1.778 1.00 92.50 88 SER A N 1
ATOM 693 C CA . SER A 1 88 ? 10.413 2.964 -2.978 1.00 92.50 88 SER A CA 1
ATOM 694 C C . SER A 1 88 ? 10.334 1.493 -3.369 1.00 92.50 88 SER A C 1
ATOM 696 O O . SER A 1 88 ? 9.262 1.041 -3.756 1.00 92.50 88 SER A O 1
ATOM 698 N N . LEU A 1 89 ? 11.423 0.738 -3.212 1.00 94.94 89 LEU A N 1
ATOM 699 C CA . LEU A 1 89 ? 11.427 -0.708 -3.418 1.00 94.94 89 LEU A CA 1
ATOM 700 C C . LEU A 1 89 ? 10.451 -1.403 -2.462 1.00 94.94 89 LEU A C 1
ATOM 702 O O . LEU A 1 89 ? 9.612 -2.175 -2.915 1.00 94.94 89 LEU A O 1
ATOM 706 N N . TYR A 1 90 ? 10.519 -1.079 -1.168 1.00 95.69 90 TYR A N 1
ATOM 707 C CA . TYR A 1 90 ? 9.604 -1.607 -0.160 1.00 95.69 90 TYR A CA 1
ATOM 708 C C . TYR A 1 90 ? 8.138 -1.310 -0.511 1.00 95.69 90 TYR A C 1
ATOM 710 O O . TYR A 1 90 ? 7.310 -2.211 -0.526 1.00 95.69 90 TYR A O 1
ATOM 718 N N . LEU A 1 91 ? 7.800 -0.067 -0.853 1.00 96.19 91 LEU A N 1
ATOM 719 C CA . LEU A 1 91 ? 6.412 0.297 -1.155 1.00 96.19 91 LEU A CA 1
ATOM 720 C C . LEU A 1 91 ? 5.898 -0.323 -2.461 1.00 96.19 91 LEU A C 1
ATOM 722 O O . LEU A 1 91 ? 4.726 -0.687 -2.537 1.00 96.19 91 LEU A O 1
ATOM 726 N N . LEU A 1 92 ? 6.757 -0.476 -3.474 1.00 96.62 92 LEU A N 1
ATOM 727 C CA . LEU A 1 92 ? 6.412 -1.195 -4.704 1.00 96.62 92 LEU A CA 1
ATOM 728 C C . LEU A 1 92 ? 6.191 -2.691 -4.446 1.00 96.62 92 LEU A C 1
ATOM 730 O O . LEU A 1 92 ? 5.290 -3.283 -5.039 1.00 96.62 92 LEU A O 1
ATOM 734 N N . ASP A 1 93 ? 6.971 -3.294 -3.550 1.00 96.81 93 ASP A N 1
ATOM 735 C CA . ASP A 1 93 ? 6.747 -4.663 -3.086 1.00 96.81 93 ASP A CA 1
ATOM 736 C C . ASP A 1 93 ? 5.400 -4.789 -2.362 1.00 96.81 93 ASP A C 1
ATOM 738 O O . ASP A 1 93 ? 4.593 -5.650 -2.704 1.00 96.81 93 ASP A O 1
ATOM 742 N N . ARG A 1 94 ? 5.075 -3.870 -1.444 1.00 96.56 94 ARG A N 1
ATOM 743 C CA . ARG A 1 94 ? 3.765 -3.858 -0.767 1.00 96.56 94 ARG A CA 1
ATOM 744 C C . ARG A 1 94 ? 2.601 -3.659 -1.732 1.00 96.56 94 ARG A C 1
ATOM 746 O O . ARG A 1 94 ? 1.578 -4.320 -1.577 1.00 96.56 94 ARG A O 1
ATOM 753 N N . TYR A 1 95 ? 2.758 -2.806 -2.742 1.00 97.12 95 TYR A N 1
ATOM 754 C CA . TYR A 1 95 ? 1.772 -2.671 -3.813 1.00 97.12 95 TYR A CA 1
ATOM 755 C C . TYR A 1 95 ? 1.591 -3.981 -4.589 1.00 97.12 95 TYR A C 1
ATOM 757 O O . TYR A 1 95 ? 0.460 -4.404 -4.819 1.00 97.12 95 TYR A O 1
ATOM 765 N N . SER A 1 96 ? 2.691 -4.638 -4.962 1.00 96.75 96 SER A N 1
ATOM 766 C CA . SER A 1 96 ? 2.661 -5.899 -5.714 1.00 96.75 96 SER A CA 1
ATOM 767 C C . SER A 1 96 ? 1.981 -6.998 -4.899 1.00 96.75 96 SER A C 1
ATOM 769 O O . SER A 1 96 ? 1.050 -7.637 -5.380 1.00 96.75 96 SER A O 1
ATOM 771 N N . ASN A 1 97 ? 2.336 -7.109 -3.618 1.00 95.50 97 ASN A N 1
ATOM 772 C CA . ASN A 1 97 ? 1.678 -8.003 -2.672 1.00 95.50 97 ASN A CA 1
ATOM 773 C C . ASN A 1 97 ? 0.177 -7.706 -2.542 1.00 95.50 97 ASN A C 1
ATOM 775 O O . ASN A 1 97 ? -0.627 -8.634 -2.512 1.00 95.50 97 ASN A O 1
ATOM 779 N N . TRP A 1 98 ? -0.238 -6.438 -2.482 1.00 95.44 98 TRP A N 1
ATOM 780 C CA . TRP A 1 98 ? -1.663 -6.104 -2.419 1.00 95.44 98 TRP A CA 1
ATOM 781 C C . TRP A 1 98 ? -2.397 -6.489 -3.707 1.00 95.44 98 TRP A C 1
ATOM 783 O O . TRP A 1 98 ? -3.436 -7.147 -3.645 1.00 95.44 98 TRP A O 1
ATOM 793 N N . ARG A 1 99 ? -1.832 -6.151 -4.870 1.00 96.06 99 ARG A N 1
ATOM 794 C CA . ARG A 1 99 ? -2.367 -6.532 -6.183 1.00 96.06 99 ARG A CA 1
ATOM 795 C C . ARG A 1 99 ? -2.569 -8.040 -6.289 1.00 96.06 99 ARG A C 1
ATOM 797 O O . ARG A 1 99 ? -3.633 -8.468 -6.724 1.00 96.06 99 ARG A O 1
ATOM 804 N N . ASP A 1 100 ? -1.581 -8.820 -5.871 1.00 94.81 100 ASP A N 1
ATOM 805 C CA . ASP A 1 100 ? -1.591 -10.270 -6.060 1.00 94.81 100 ASP A CA 1
ATOM 806 C C . ASP A 1 100 ? -2.554 -10.984 -5.092 1.00 94.81 100 ASP A C 1
ATOM 808 O O . ASP A 1 100 ? -3.063 -12.055 -5.417 1.00 94.81 100 ASP A O 1
ATOM 812 N N . ASN A 1 101 ? -2.869 -10.376 -3.940 1.00 92.81 101 ASN A N 1
ATOM 813 C CA . ASN A 1 101 ? -3.679 -11.006 -2.888 1.00 92.81 101 ASN A CA 1
ATOM 814 C C . ASN A 1 101 ? -5.107 -10.452 -2.741 1.00 92.81 101 ASN A C 1
ATOM 816 O O . ASN A 1 101 ? -5.947 -11.104 -2.128 1.00 92.81 101 ASN A O 1
ATOM 820 N N . CYS A 1 102 ? -5.421 -9.270 -3.279 1.00 90.69 102 CYS A N 1
ATOM 821 C CA . CYS A 1 102 ? -6.738 -8.645 -3.086 1.00 90.69 102 CYS A CA 1
ATOM 822 C C . CYS A 1 102 ? -7.891 -9.337 -3.836 1.00 90.69 102 CYS A C 1
ATOM 824 O O . CYS A 1 102 ? -9.053 -9.076 -3.540 1.00 90.69 102 CYS A O 1
ATOM 826 N N . GLY A 1 103 ? -7.596 -10.182 -4.831 1.00 92.81 103 GLY A N 1
ATOM 827 C CA . GLY A 1 103 ? -8.610 -10.847 -5.660 1.00 92.81 103 GLY A CA 1
ATOM 828 C C . GLY A 1 103 ? -9.318 -9.935 -6.676 1.00 92.81 103 GLY A C 1
ATOM 829 O O . GLY A 1 103 ? -10.216 -10.393 -7.381 1.00 92.81 103 GLY A O 1
ATOM 830 N N . TYR A 1 104 ? -8.909 -8.668 -6.788 1.00 95.38 104 TYR A N 1
ATOM 831 C CA . TYR A 1 104 ? -9.432 -7.703 -7.757 1.00 95.38 104 TYR A CA 1
ATOM 832 C C . TYR A 1 104 ? -8.434 -7.444 -8.889 1.00 95.38 104 TYR A C 1
ATOM 834 O O . TYR A 1 104 ? -7.224 -7.580 -8.703 1.00 95.38 104 TYR A O 1
ATOM 842 N N . PRO A 1 105 ? -8.907 -7.026 -10.078 1.00 95.69 105 PRO A N 1
ATOM 843 C CA . PRO A 1 105 ? -8.005 -6.601 -11.138 1.00 95.69 105 PRO A CA 1
ATOM 844 C C . PRO A 1 105 ? -7.195 -5.380 -10.694 1.00 95.69 105 PRO A C 1
ATOM 846 O O . PRO A 1 105 ? -7.721 -4.486 -10.033 1.00 95.69 105 PRO A O 1
ATOM 849 N N . GLU A 1 106 ? -5.948 -5.284 -11.160 1.00 95.50 106 GLU A N 1
ATOM 850 C CA . GLU A 1 106 ? -5.045 -4.167 -10.841 1.00 95.50 106 GLU A CA 1
ATOM 851 C C . GLU A 1 106 ? -5.674 -2.789 -11.122 1.00 95.50 106 GLU A C 1
ATOM 853 O O . GLU A 1 106 ? -5.390 -1.813 -10.431 1.00 95.50 106 GLU A O 1
ATOM 858 N N . GLU A 1 107 ? -6.578 -2.697 -12.105 1.00 96.25 107 GLU A N 1
ATOM 859 C CA . GLU A 1 107 ? -7.271 -1.435 -12.381 1.00 96.25 107 GLU A CA 1
ATOM 860 C C . GLU A 1 107 ? -8.108 -0.946 -11.202 1.00 96.25 107 GLU A C 1
ATOM 862 O O . GLU A 1 107 ? -8.147 0.250 -10.942 1.00 96.25 107 GLU A O 1
ATOM 867 N N . ALA A 1 108 ? -8.742 -1.842 -10.446 1.00 96.94 108 ALA A N 1
ATOM 868 C CA . ALA A 1 108 ? -9.551 -1.438 -9.305 1.00 96.94 108 ALA A CA 1
ATOM 869 C C . ALA A 1 108 ? -8.705 -0.737 -8.227 1.00 96.94 108 ALA A C 1
ATOM 871 O O . ALA A 1 108 ? -9.183 0.209 -7.597 1.00 96.94 108 ALA A O 1
ATOM 872 N N . LEU A 1 109 ? -7.445 -1.161 -8.069 1.00 97.00 109 LEU A N 1
ATOM 873 C CA . LEU A 1 109 ? -6.483 -0.591 -7.124 1.00 97.00 109 LEU A CA 1
ATOM 874 C C . LEU A 1 109 ? -5.997 0.776 -7.607 1.00 97.00 109 LEU A C 1
ATOM 876 O O . LEU A 1 109 ? -5.988 1.742 -6.847 1.00 97.00 109 LEU A O 1
ATOM 880 N N . LEU A 1 110 ? -5.636 0.888 -8.887 1.00 96.81 110 LEU A N 1
ATOM 881 C CA . LEU A 1 110 ? -5.210 2.162 -9.470 1.00 96.81 110 LEU A CA 1
ATOM 882 C C . LEU A 1 110 ? -6.345 3.192 -9.483 1.00 96.81 110 LEU A C 1
ATOM 884 O O . LEU A 1 110 ? -6.118 4.369 -9.213 1.00 96.81 110 LEU A O 1
ATOM 888 N N . GLU A 1 111 ? -7.573 2.758 -9.747 1.00 96.75 111 GLU A N 1
ATOM 889 C CA . GLU A 1 111 ? -8.757 3.608 -9.677 1.00 96.75 111 GLU A CA 1
ATOM 890 C C . GLU A 1 111 ? -9.092 4.040 -8.244 1.00 96.75 111 GLU A C 1
ATOM 892 O O . GLU A 1 111 ? -9.585 5.151 -8.044 1.00 96.75 111 GLU A O 1
ATOM 897 N N . TYR A 1 112 ? -8.807 3.209 -7.235 1.00 97.44 112 TYR A N 1
ATOM 898 C CA . TYR A 1 112 ? -8.881 3.648 -5.843 1.00 97.44 112 TYR A CA 1
ATOM 899 C C . TYR A 1 112 ? -7.904 4.800 -5.584 1.00 97.44 112 TYR A C 1
ATOM 901 O O . TYR A 1 112 ? -8.322 5.829 -5.058 1.00 97.44 112 TYR A O 1
ATOM 909 N N . PHE A 1 113 ? -6.641 4.684 -6.013 1.00 96.88 113 PHE A N 1
ATOM 910 C CA . PHE A 1 113 ? -5.674 5.775 -5.854 1.00 96.88 113 PHE A CA 1
ATOM 911 C C . PHE A 1 113 ? -6.113 7.052 -6.574 1.00 96.88 113 PHE A C 1
ATOM 913 O O . PHE A 1 113 ? -5.981 8.132 -6.000 1.00 96.88 113 PHE A O 1
ATOM 920 N N . LYS A 1 114 ? -6.692 6.948 -7.778 1.00 95.94 114 LYS A N 1
ATOM 921 C CA . LYS A 1 114 ? -7.272 8.107 -8.479 1.00 95.94 114 LYS A CA 1
ATOM 922 C C . LYS A 1 114 ? -8.354 8.784 -7.638 1.00 95.94 114 LYS A C 1
ATOM 924 O O . LYS A 1 114 ? -8.282 9.987 -7.428 1.00 95.94 114 LYS A O 1
ATOM 929 N N . GLN A 1 115 ? -9.306 8.015 -7.108 1.00 96.19 115 GLN A N 1
ATOM 930 C CA . GLN A 1 115 ? -10.386 8.549 -6.275 1.00 96.19 115 GLN A CA 1
ATOM 931 C C . GLN A 1 115 ? -9.873 9.148 -4.958 1.00 96.19 115 GLN A C 1
ATOM 933 O O . GLN A 1 115 ? -10.291 10.233 -4.569 1.00 96.19 115 GLN A O 1
ATOM 938 N N . ALA A 1 116 ? -8.950 8.470 -4.274 1.00 95.38 116 ALA A N 1
ATOM 939 C CA . ALA A 1 116 ? -8.394 8.921 -2.999 1.00 95.38 116 ALA A CA 1
ATOM 940 C C . ALA A 1 116 ? -7.545 10.199 -3.137 1.00 95.38 116 ALA A C 1
ATOM 942 O O . ALA A 1 116 ? -7.362 10.939 -2.168 1.00 95.38 116 ALA A O 1
ATOM 943 N N . ASN A 1 117 ? -7.037 10.479 -4.338 1.00 94.31 117 ASN A N 1
ATOM 944 C CA . ASN A 1 117 ? -6.277 11.685 -4.659 1.00 94.31 117 ASN A CA 1
ATOM 945 C C . ASN A 1 117 ? -7.097 12.743 -5.418 1.00 94.31 117 ASN A C 1
ATOM 947 O O . ASN A 1 117 ? -6.537 13.767 -5.806 1.00 94.31 117 ASN A O 1
ATOM 951 N N . ASP A 1 118 ? -8.401 12.527 -5.612 1.00 94.19 118 ASP A N 1
ATOM 952 C CA . ASP A 1 118 ? -9.275 13.493 -6.273 1.00 94.19 118 ASP A CA 1
ATOM 953 C C . ASP A 1 118 ? -9.544 14.715 -5.365 1.00 94.19 118 ASP A C 1
ATOM 955 O O . ASP A 1 118 ? -9.774 14.545 -4.164 1.00 94.19 118 ASP A O 1
ATOM 959 N N . PRO A 1 119 ? -9.548 15.956 -5.890 1.00 90.69 119 PRO A N 1
ATOM 960 C CA . PRO A 1 119 ? -9.875 17.146 -5.100 1.00 90.69 119 PRO A CA 1
ATOM 961 C C . PRO A 1 119 ? -11.287 17.151 -4.488 1.00 90.69 119 PRO A C 1
ATOM 963 O O . PRO A 1 119 ? -11.511 17.841 -3.499 1.00 90.69 119 PRO A O 1
ATOM 966 N N . GLN A 1 120 ? -12.241 16.426 -5.079 1.00 91.38 120 GLN A N 1
ATOM 967 C CA . GLN A 1 120 ? -13.636 16.288 -4.639 1.00 91.38 120 GLN A CA 1
ATOM 968 C C . GLN A 1 120 ? -13.889 14.951 -3.918 1.00 91.38 120 GLN A C 1
ATOM 970 O O . GLN A 1 120 ? -15.022 14.470 -3.856 1.00 91.38 120 GLN A O 1
ATOM 975 N N . ARG A 1 121 ? -12.836 14.320 -3.388 1.00 92.88 121 ARG A N 1
ATOM 976 C CA . ARG A 1 121 ? -12.926 13.045 -2.668 1.00 92.88 121 ARG A CA 1
ATOM 977 C C . ARG A 1 121 ? -13.828 13.122 -1.435 1.00 92.88 121 ARG A C 1
ATOM 979 O O . ARG A 1 121 ? -13.780 14.074 -0.661 1.00 92.88 121 ARG A O 1
ATOM 986 N N . ASP A 1 122 ? -14.575 12.047 -1.208 1.00 93.00 122 ASP A N 1
ATOM 987 C CA . ASP A 1 122 ? -15.345 11.825 0.015 1.00 93.00 122 ASP A CA 1
ATOM 988 C C . ASP A 1 122 ? -14.718 10.696 0.843 1.00 93.00 122 ASP A C 1
ATOM 990 O O . ASP A 1 122 ? -14.456 9.600 0.333 1.00 93.00 122 ASP A O 1
ATOM 994 N N . ALA A 1 123 ? -14.483 10.953 2.132 1.00 92.31 123 ALA A N 1
ATOM 995 C CA . ALA A 1 123 ? -13.812 10.004 3.019 1.00 92.31 123 ALA A CA 1
ATOM 996 C C . ALA A 1 123 ? -14.619 8.714 3.220 1.00 92.31 123 ALA A C 1
ATOM 998 O O . ALA A 1 123 ? -14.038 7.630 3.293 1.00 92.31 123 ALA A O 1
ATOM 999 N N . THR A 1 124 ? -15.950 8.807 3.253 1.00 93.75 124 THR A N 1
ATOM 1000 C CA . THR A 1 124 ? -16.830 7.647 3.443 1.00 93.75 124 THR A CA 1
ATOM 1001 C C . THR A 1 124 ? -16.814 6.751 2.209 1.00 93.75 124 THR A C 1
ATOM 1003 O O . THR A 1 124 ? -16.678 5.534 2.332 1.00 93.75 124 THR A O 1
ATOM 1006 N N . GLN A 1 125 ? -16.886 7.337 1.013 1.00 95.44 125 GLN A N 1
ATOM 1007 C CA . GLN A 1 125 ? -16.789 6.606 -0.250 1.00 95.44 125 GLN A CA 1
ATOM 1008 C C . GLN A 1 125 ? -15.408 5.972 -0.438 1.00 95.44 125 GLN A C 1
ATOM 1010 O O . GLN A 1 125 ? -15.322 4.811 -0.839 1.00 95.44 125 GLN A O 1
ATOM 1015 N N . CYS A 1 126 ? -14.331 6.696 -0.112 1.00 96.25 126 CYS A N 1
ATOM 1016 C CA . CYS A 1 126 ? -12.976 6.148 -0.173 1.00 96.25 126 CYS A CA 1
ATOM 1017 C C . CYS A 1 126 ? -12.815 4.973 0.797 1.00 96.25 126 CYS A C 1
ATOM 1019 O O . CYS A 1 126 ? -12.306 3.925 0.406 1.00 96.25 126 CYS A O 1
ATOM 1021 N N . ALA A 1 127 ? -13.309 5.102 2.032 1.00 96.06 127 ALA A N 1
ATOM 1022 C CA . ALA A 1 127 ? -13.271 4.021 3.009 1.00 96.06 127 ALA A CA 1
ATOM 1023 C C . ALA A 1 127 ? -14.113 2.812 2.580 1.00 96.06 127 ALA A C 1
ATOM 1025 O O . ALA A 1 127 ? -13.672 1.677 2.743 1.00 96.06 127 ALA A O 1
ATOM 1026 N N . ALA A 1 128 ? -15.294 3.031 1.995 1.00 96.50 128 ALA A N 1
ATOM 1027 C CA . ALA A 1 128 ? -16.136 1.960 1.467 1.00 96.50 128 ALA A CA 1
ATOM 1028 C C . ALA A 1 128 ? -15.461 1.204 0.321 1.00 96.50 128 ALA A C 1
ATOM 1030 O O . ALA A 1 128 ? -15.472 -0.028 0.288 1.00 96.50 128 ALA A O 1
ATOM 1031 N N . ARG A 1 129 ? -14.814 1.934 -0.587 1.00 96.75 129 ARG A N 1
ATOM 1032 C CA . ARG A 1 129 ? -14.068 1.323 -1.679 1.00 96.75 129 ARG A CA 1
ATOM 1033 C C . ARG A 1 129 ? -12.848 0.564 -1.180 1.00 96.75 129 ARG A C 1
ATOM 1035 O O . ARG A 1 129 ? -12.654 -0.577 -1.587 1.00 96.75 129 ARG A O 1
ATOM 1042 N N . LEU A 1 130 ? -12.054 1.152 -0.288 1.00 96.38 130 LEU A N 1
ATOM 1043 C CA . LEU A 1 130 ? -10.879 0.474 0.251 1.00 96.38 130 LEU A CA 1
ATOM 1044 C C . LEU A 1 130 ? -11.272 -0.791 1.019 1.00 96.38 130 LEU A C 1
ATOM 1046 O O . LEU A 1 130 ? -10.682 -1.837 0.784 1.00 96.38 130 LEU A O 1
ATOM 1050 N N . ALA A 1 131 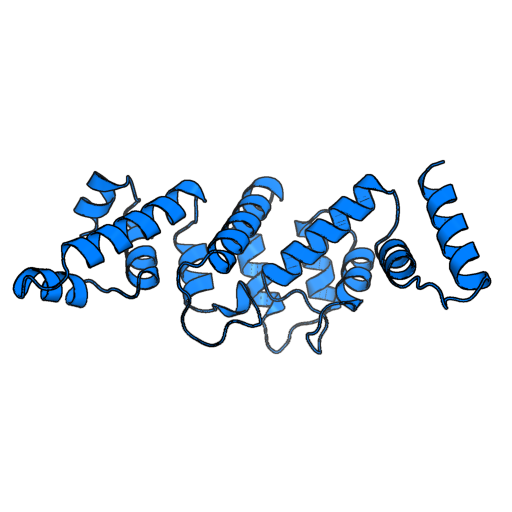? -12.321 -0.718 1.841 1.00 95.56 131 ALA A N 1
ATOM 1051 C CA . ALA A 1 131 ? -12.906 -1.862 2.536 1.00 95.56 131 ALA A CA 1
ATOM 1052 C C . ALA A 1 131 ? -13.239 -3.012 1.572 1.00 95.56 131 ALA A C 1
ATOM 1054 O O . ALA A 1 131 ? -12.878 -4.158 1.830 1.00 95.56 131 ALA A O 1
ATOM 1055 N N . SER A 1 132 ? -13.839 -2.706 0.415 1.00 94.69 132 SER A N 1
ATOM 1056 C CA . SER A 1 132 ? -14.128 -3.729 -0.599 1.00 94.69 132 SER A CA 1
ATOM 1057 C C . SER A 1 132 ? -12.870 -4.402 -1.162 1.00 94.69 132 SER A C 1
ATOM 1059 O O . SER A 1 132 ? -12.908 -5.598 -1.432 1.00 94.69 132 SER A O 1
ATOM 1061 N N . LEU A 1 133 ? -11.761 -3.661 -1.294 1.00 95.12 133 LEU A N 1
ATOM 1062 C CA . LEU A 1 133 ? -10.487 -4.140 -1.846 1.00 95.12 133 LEU A CA 1
ATOM 1063 C C . LEU A 1 133 ? -9.600 -4.859 -0.820 1.00 95.12 133 LEU A C 1
ATOM 1065 O O . LEU A 1 133 ? -8.693 -5.592 -1.211 1.00 95.12 133 LEU A O 1
ATOM 1069 N N . THR A 1 134 ? -9.809 -4.621 0.475 1.00 91.50 134 THR A N 1
ATOM 1070 C CA . THR A 1 134 ? -9.034 -5.243 1.561 1.00 91.50 134 THR A CA 1
ATOM 1071 C C . THR A 1 134 ? -9.802 -6.343 2.289 1.00 91.50 134 THR A C 1
ATOM 1073 O O . THR A 1 134 ? -9.212 -7.090 3.062 1.00 91.50 134 THR A O 1
ATOM 1076 N N . GLY A 1 135 ? -11.114 -6.458 2.066 1.00 89.00 135 GLY A N 1
ATOM 1077 C CA . GLY A 1 135 ? -11.979 -7.380 2.805 1.00 89.00 135 GLY A CA 1
ATOM 1078 C C . GLY A 1 135 ? -12.310 -6.908 4.225 1.00 89.00 135 GLY A C 1
ATOM 1079 O O . GLY A 1 135 ? -12.872 -7.670 5.008 1.00 89.00 135 GLY A O 1
ATOM 1080 N N . TRP A 1 136 ? -11.979 -5.661 4.569 1.00 92.44 136 TRP A N 1
ATOM 1081 C CA . TRP A 1 136 ? -12.339 -5.055 5.850 1.00 92.44 136 TRP A CA 1
ATOM 1082 C C . TRP A 1 136 ? -13.711 -4.374 5.775 1.00 92.44 136 TRP A C 1
ATOM 1084 O O . TRP A 1 136 ? -14.296 -4.248 4.702 1.00 92.44 136 TRP A O 1
ATOM 1094 N N . THR A 1 137 ? -14.252 -3.906 6.902 1.00 94.75 137 THR A N 1
ATOM 1095 C CA . THR A 1 137 ? -15.489 -3.102 6.880 1.00 94.75 137 THR A CA 1
ATOM 1096 C C . THR A 1 137 ? -15.167 -1.616 6.740 1.00 94.75 137 THR A C 1
ATOM 1098 O O . THR A 1 137 ? -14.122 -1.145 7.190 1.00 94.75 137 THR A O 1
ATOM 1101 N N . SER A 1 138 ? -16.084 -0.833 6.167 1.00 95.69 138 SER A N 1
ATOM 1102 C CA . SER A 1 138 ? -15.887 0.617 6.015 1.00 95.69 138 SER A CA 1
ATOM 1103 C C . SER A 1 138 ? -15.706 1.324 7.361 1.00 95.69 138 SER A C 1
ATOM 1105 O O . SER A 1 138 ? -14.942 2.281 7.453 1.00 95.69 138 SER A O 1
ATOM 1107 N N . SER A 1 139 ? -16.363 0.842 8.422 1.00 95.06 139 SER A N 1
ATOM 1108 C CA . SER A 1 139 ? -16.193 1.372 9.779 1.00 95.06 139 SER A CA 1
ATOM 1109 C C . SER A 1 139 ? -14.810 1.094 10.362 1.00 95.06 139 SER A C 1
ATOM 1111 O O . SER A 1 139 ? -14.273 1.964 11.045 1.00 95.06 139 SER A O 1
ATOM 1113 N N . GLU A 1 140 ? -14.233 -0.080 10.085 1.00 95.88 140 GLU A N 1
ATOM 1114 C CA . GLU A 1 140 ? -12.871 -0.421 10.512 1.00 95.88 140 GLU A CA 1
ATOM 1115 C C . GLU A 1 140 ? -11.841 0.443 9.780 1.00 95.88 140 GLU A C 1
ATOM 1117 O O . GLU A 1 140 ? -10.981 1.044 10.418 1.00 95.88 140 GLU A O 1
ATOM 1122 N N . VAL A 1 141 ? -12.000 0.627 8.464 1.00 95.81 141 VAL A N 1
ATOM 1123 C CA . VAL A 1 141 ? -11.140 1.526 7.676 1.00 95.81 141 VAL A CA 1
ATOM 1124 C C . VAL A 1 141 ? -11.215 2.964 8.198 1.00 95.81 141 VAL A C 1
ATOM 1126 O O . VAL A 1 141 ? -10.184 3.588 8.433 1.00 95.81 141 VAL A O 1
ATOM 1129 N N . LEU A 1 142 ? -12.418 3.495 8.442 1.00 95.12 142 LEU A N 1
ATOM 1130 C CA . LEU A 1 142 ? -12.580 4.848 8.992 1.00 95.12 142 LEU A CA 1
ATOM 1131 C C . LEU A 1 142 ? -11.965 4.993 10.388 1.00 95.12 142 LEU A C 1
ATOM 1133 O O . LEU A 1 142 ? -11.408 6.043 10.707 1.00 95.12 142 LEU A O 1
ATOM 1137 N N . ALA A 1 143 ? -12.067 3.960 11.227 1.00 93.75 143 ALA A N 1
ATOM 1138 C CA . ALA A 1 143 ? -11.427 3.955 12.535 1.00 93.75 143 ALA A CA 1
ATOM 1139 C C . ALA A 1 143 ? -9.899 3.960 12.406 1.00 93.75 143 ALA A C 1
ATOM 1141 O O . ALA A 1 143 ? -9.239 4.791 13.025 1.00 93.75 143 ALA A O 1
ATOM 1142 N N . ALA A 1 144 ? -9.350 3.086 11.566 1.00 93.44 144 ALA A N 1
ATOM 1143 C CA . ALA A 1 144 ? -7.921 2.973 11.309 1.00 93.44 144 ALA A CA 1
ATOM 1144 C C . ALA A 1 144 ? -7.323 4.253 10.698 1.00 93.44 144 ALA A C 1
ATOM 1146 O O . ALA A 1 144 ? -6.205 4.653 11.036 1.00 93.44 144 ALA A O 1
ATOM 1147 N N . ASN A 1 145 ? -8.106 4.960 9.879 1.00 93.50 145 ASN A N 1
ATOM 1148 C CA . ASN A 1 145 ? -7.727 6.236 9.282 1.00 93.50 145 ASN A CA 1
ATOM 1149 C C . ASN A 1 145 ? -7.490 7.360 10.307 1.00 93.50 145 ASN A C 1
ATOM 1151 O O . ASN A 1 145 ? -6.921 8.393 9.957 1.00 93.50 145 ASN A O 1
ATOM 1155 N N . ALA A 1 146 ? -7.897 7.193 11.571 1.00 88.31 146 ALA A N 1
ATOM 1156 C CA . ALA A 1 146 ? -7.713 8.203 12.612 1.00 88.31 146 ALA A CA 1
ATOM 1157 C C . ALA A 1 146 ? -6.241 8.588 12.852 1.00 88.31 146 ALA A C 1
ATOM 1159 O O . ALA A 1 146 ? -5.988 9.709 13.291 1.00 88.31 146 ALA A O 1
ATOM 1160 N N . LEU A 1 147 ? -5.296 7.687 12.552 1.00 85.44 147 LEU A N 1
ATOM 1161 C CA . LEU A 1 147 ? -3.853 7.931 12.674 1.00 85.44 147 LEU A CA 1
ATOM 1162 C C . LEU A 1 147 ? -3.201 8.501 11.410 1.00 85.44 147 LEU A C 1
ATOM 1164 O O . LEU A 1 147 ? -2.008 8.803 11.425 1.00 85.44 147 LEU A O 1
ATOM 1168 N N . LEU A 1 148 ? -3.948 8.643 10.314 1.00 88.69 148 LEU A N 1
ATOM 1169 C CA . LEU A 1 148 ? -3.410 9.256 9.106 1.00 88.69 148 LEU A CA 1
ATOM 1170 C C . LEU A 1 148 ? -3.206 10.754 9.340 1.00 88.69 148 LEU A C 1
ATOM 1172 O O . LEU A 1 148 ? -4.061 11.440 9.901 1.00 88.69 148 LEU A O 1
ATOM 1176 N N . THR A 1 149 ? -2.056 11.258 8.903 1.00 76.38 149 THR A N 1
ATOM 1177 C CA . THR A 1 149 ? -1.628 12.642 9.145 1.00 76.38 149 THR A CA 1
ATOM 1178 C C . THR A 1 149 ? -2.207 13.636 8.138 1.00 76.38 149 THR A C 1
ATOM 1180 O O . THR A 1 149 ? -2.157 14.842 8.377 1.00 76.38 149 THR A O 1
ATOM 1183 N N . GLY A 1 150 ? -2.778 13.156 7.029 1.00 72.81 150 GLY A N 1
ATOM 1184 C CA . GLY A 1 150 ? -3.498 13.995 6.074 1.00 72.81 150 GLY A CA 1
ATOM 1185 C C . GLY A 1 150 ? -4.755 14.615 6.692 1.00 72.81 150 GLY A C 1
ATOM 1186 O O . GLY A 1 150 ? -5.478 13.953 7.436 1.00 72.81 150 GLY A O 1
ATOM 1187 N N . SER A 1 151 ? -5.049 15.872 6.342 1.00 71.06 151 SER A N 1
ATOM 1188 C CA . SER A 1 151 ? -6.215 16.629 6.839 1.00 71.06 151 SER A CA 1
ATOM 1189 C C . SER A 1 151 ? -7.538 15.882 6.673 1.00 71.06 151 SER A C 1
ATOM 1191 O O . SER A 1 151 ? -8.412 15.966 7.532 1.00 71.06 151 SER A O 1
ATOM 1193 N N . ASP A 1 152 ? -7.651 15.114 5.592 1.00 80.69 152 ASP A N 1
ATOM 1194 C CA . ASP A 1 152 ? -8.896 14.463 5.192 1.00 80.69 152 ASP A CA 1
ATOM 1195 C C . ASP A 1 152 ? -8.977 13.015 5.699 1.00 80.69 152 ASP A C 1
ATOM 1197 O O . ASP A 1 152 ? -10.001 12.362 5.522 1.00 80.69 152 ASP A O 1
ATOM 1201 N N . ARG A 1 153 ? -7.905 12.505 6.334 1.00 88.88 153 ARG A N 1
ATOM 1202 C CA . ARG A 1 153 ? -7.794 11.133 6.862 1.00 88.88 153 ARG A CA 1
ATOM 1203 C C . ARG A 1 153 ? -8.219 10.063 5.848 1.00 88.88 153 ARG A C 1
ATOM 1205 O O . ARG A 1 153 ? -8.978 9.146 6.155 1.00 88.88 153 ARG A O 1
ATOM 1212 N N . ILE A 1 154 ? -7.728 10.190 4.621 1.00 94.06 154 ILE A N 1
ATOM 1213 C CA . ILE A 1 154 ? -7.926 9.226 3.536 1.00 94.06 154 ILE A CA 1
ATOM 1214 C C . ILE A 1 154 ? -6.567 8.616 3.207 1.00 94.06 154 ILE A C 1
ATOM 1216 O O . ILE A 1 154 ? -5.598 9.351 3.032 1.00 94.06 154 ILE A O 1
ATOM 1220 N N . ALA A 1 155 ? -6.499 7.287 3.094 1.00 94.69 155 ALA A N 1
ATOM 1221 C CA . ALA A 1 155 ? -5.293 6.588 2.657 1.00 94.69 155 ALA A CA 1
ATOM 1222 C C . ALA A 1 155 ? -5.069 6.811 1.156 1.00 94.69 155 ALA A C 1
ATOM 1224 O O . ALA A 1 155 ? -5.539 6.050 0.312 1.00 94.69 155 ALA A O 1
ATOM 1225 N N . SER A 1 156 ? -4.385 7.899 0.831 1.00 94.69 156 SER A N 1
ATOM 1226 C CA . SER A 1 156 ? -4.144 8.377 -0.532 1.00 94.69 156 SER A CA 1
ATOM 1227 C C . SER A 1 156 ? -2.833 7.863 -1.129 1.00 94.69 156 SER A C 1
ATOM 1229 O O . SER A 1 156 ? -2.630 7.942 -2.341 1.00 94.69 156 SER A O 1
ATOM 1231 N N . SER A 1 157 ? -1.957 7.298 -0.298 1.00 95.00 157 SER A N 1
ATOM 1232 C CA . SER A 1 157 ? -0.676 6.730 -0.712 1.00 95.00 157 SER A CA 1
ATOM 1233 C C . SER A 1 157 ? -0.541 5.250 -0.352 1.00 95.00 157 SER A C 1
ATOM 1235 O O . SER A 1 157 ? -1.165 4.763 0.589 1.00 95.00 157 SER A O 1
ATOM 1237 N N . MET A 1 158 ? 0.309 4.522 -1.080 1.00 95.69 158 MET A N 1
ATOM 1238 C CA . MET A 1 158 ? 0.590 3.111 -0.811 1.00 95.69 158 MET A CA 1
ATOM 1239 C C . MET A 1 158 ? 1.171 2.904 0.589 1.00 95.69 158 MET A C 1
ATOM 1241 O O . MET A 1 158 ? 0.860 1.912 1.234 1.00 95.69 158 MET A O 1
ATOM 1245 N N . HIS A 1 159 ? 1.962 3.850 1.095 1.00 94.25 159 HIS A N 1
ATOM 1246 C CA . HIS A 1 159 ? 2.424 3.840 2.484 1.00 94.25 159 HIS A CA 1
ATOM 1247 C C . HIS A 1 159 ? 1.263 3.819 3.494 1.00 94.25 159 HIS A C 1
ATOM 1249 O O . HIS A 1 159 ? 1.290 3.067 4.464 1.00 94.25 159 HIS A O 1
ATOM 1255 N N . GLU A 1 160 ? 0.222 4.619 3.263 1.00 94.94 160 GLU A N 1
ATOM 1256 C CA . GLU A 1 160 ? -0.955 4.657 4.138 1.00 94.94 160 GLU A CA 1
ATOM 1257 C C . GLU A 1 160 ? -1.816 3.401 3.973 1.00 94.94 160 GLU A C 1
ATOM 1259 O O . GLU A 1 160 ? -2.286 2.848 4.962 1.00 94.94 160 GLU A O 1
ATOM 1264 N N . VAL A 1 161 ? -1.979 2.899 2.745 1.00 95.56 161 VAL A N 1
ATOM 1265 C CA . VAL A 1 161 ? -2.671 1.623 2.502 1.00 95.56 161 VAL A CA 1
ATOM 1266 C C . VAL A 1 161 ? -1.932 0.456 3.166 1.00 95.56 161 VAL A C 1
ATOM 1268 O O . VAL A 1 161 ? -2.562 -0.408 3.771 1.00 95.56 161 VAL A O 1
ATOM 1271 N N . ASP A 1 162 ? -0.599 0.442 3.114 1.00 94.75 162 ASP A N 1
ATOM 1272 C CA . ASP A 1 162 ? 0.225 -0.555 3.798 1.00 94.75 162 ASP A CA 1
ATOM 1273 C C . ASP A 1 162 ? 0.033 -0.514 5.318 1.00 94.75 162 ASP A C 1
ATOM 1275 O O . ASP A 1 162 ? -0.140 -1.553 5.958 1.00 94.75 162 ASP A O 1
ATOM 1279 N N . TRP A 1 163 ? 0.019 0.687 5.901 1.00 93.06 163 TRP A N 1
ATOM 1280 C CA . TRP A 1 163 ? -0.281 0.869 7.318 1.00 93.06 163 TRP A CA 1
ATOM 1281 C C . TRP A 1 163 ? -1.635 0.254 7.696 1.00 93.06 163 TRP A C 1
ATOM 1283 O O . TRP A 1 163 ? -1.723 -0.496 8.670 1.00 93.06 163 TRP A O 1
ATOM 1293 N N . LEU A 1 164 ? -2.673 0.505 6.893 1.00 94.56 164 LEU A N 1
ATOM 1294 C CA . LEU A 1 164 ? -3.996 -0.084 7.104 1.00 94.56 164 LEU A CA 1
ATOM 1295 C C . LEU A 1 164 ? -3.980 -1.610 6.970 1.00 94.56 164 LEU A C 1
ATOM 1297 O O . LEU A 1 164 ? -4.574 -2.290 7.800 1.00 94.56 164 LEU A O 1
ATOM 1301 N N . SER A 1 165 ? -3.259 -2.157 5.989 1.00 93.06 165 SER A N 1
ATOM 1302 C CA . SER A 1 165 ? -3.095 -3.608 5.828 1.00 93.06 165 SER A CA 1
ATOM 1303 C C . SER A 1 165 ? -2.425 -4.247 7.050 1.00 93.06 165 SER A C 1
ATOM 1305 O O . SER A 1 165 ? -2.870 -5.289 7.525 1.00 93.06 165 SER A O 1
ATOM 1307 N N . ARG A 1 166 ? -1.400 -3.605 7.623 1.00 93.44 166 ARG A N 1
ATOM 1308 C CA . ARG A 1 166 ? -0.755 -4.071 8.863 1.00 93.44 166 ARG A CA 1
ATOM 1309 C C . ARG A 1 166 ? -1.703 -4.006 10.059 1.00 93.44 166 ARG A C 1
ATOM 1311 O O . ARG A 1 166 ? -1.692 -4.916 10.885 1.00 93.44 166 ARG A O 1
ATOM 1318 N N . MET A 1 167 ? -2.521 -2.956 10.149 1.00 94.44 167 MET A N 1
ATOM 1319 C CA . MET A 1 167 ? 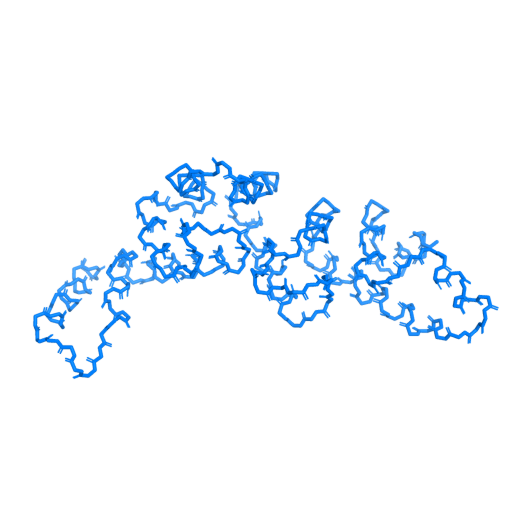-3.536 -2.841 11.196 1.00 94.44 167 MET A CA 1
ATOM 1320 C C . MET A 1 167 ? -4.599 -3.934 11.064 1.00 94.44 167 MET A C 1
ATOM 1322 O O . MET A 1 167 ? -4.947 -4.551 12.064 1.00 94.44 167 MET A O 1
ATOM 1326 N N . GLN A 1 168 ? -5.037 -4.237 9.842 1.00 94.25 168 GLN A N 1
ATOM 1327 C CA . GLN A 1 168 ? -5.935 -5.354 9.568 1.00 94.25 168 GLN A CA 1
ATOM 1328 C C . GLN A 1 168 ? -5.310 -6.689 9.989 1.00 94.25 168 GLN A C 1
ATOM 1330 O O . GLN A 1 168 ? -5.932 -7.433 10.735 1.00 94.25 168 GLN A O 1
ATOM 1335 N N . SER A 1 169 ? -4.058 -6.969 9.610 1.00 93.50 169 SER A N 1
ATOM 1336 C CA . SER A 1 169 ? -3.381 -8.198 10.049 1.00 93.50 169 SER A CA 1
ATOM 1337 C C . SER A 1 169 ? -3.265 -8.290 11.574 1.00 93.50 169 SER A C 1
ATOM 1339 O O . SER A 1 169 ? -3.416 -9.368 12.142 1.00 93.50 169 SER A O 1
ATOM 1341 N N . ALA A 1 170 ? -3.021 -7.171 12.261 1.00 94.56 170 ALA A N 1
ATOM 1342 C CA . ALA A 1 170 ? -3.024 -7.139 13.720 1.00 94.56 170 ALA A CA 1
ATOM 1343 C C . ALA A 1 170 ? -4.424 -7.417 14.292 1.00 94.56 170 ALA A C 1
ATOM 1345 O O . ALA A 1 170 ? -4.543 -8.142 15.281 1.00 94.56 170 ALA A O 1
ATOM 1346 N N . SER A 1 171 ? -5.479 -6.893 13.663 1.00 94.19 171 SER A N 1
ATOM 1347 C CA . SER A 1 171 ? -6.867 -7.189 14.028 1.00 94.19 171 SER A CA 1
ATOM 1348 C C . SER A 1 171 ? -7.176 -8.672 13.867 1.00 94.19 171 SER A C 1
ATOM 1350 O O . SER A 1 171 ? -7.708 -9.276 14.793 1.00 94.19 171 SER A O 1
ATOM 1352 N N . ASP A 1 172 ? -6.766 -9.278 12.755 1.00 93.06 172 ASP A N 1
ATOM 1353 C CA . ASP A 1 172 ? -7.004 -10.695 12.474 1.00 93.06 172 ASP A CA 1
ATOM 1354 C C . ASP A 1 172 ? -6.281 -11.609 13.475 1.00 93.06 172 ASP A C 1
ATOM 1356 O O . ASP A 1 172 ? -6.837 -12.610 13.921 1.00 93.06 172 ASP A O 1
ATOM 1360 N N . VAL A 1 173 ? -5.054 -11.255 13.874 1.00 94.25 173 VAL A N 1
ATOM 1361 C CA . VAL A 1 173 ? -4.264 -12.035 14.844 1.00 94.25 173 VAL A CA 1
ATOM 1362 C C . VAL A 1 173 ? -4.785 -11.883 16.275 1.00 94.25 173 VAL A C 1
ATOM 1364 O O . VAL A 1 173 ? -4.706 -12.825 17.059 1.00 94.25 173 VAL A O 1
ATOM 1367 N N . THR A 1 174 ? -5.276 -10.700 16.645 1.00 93.81 174 THR A N 1
ATOM 1368 C CA . THR A 1 174 ? -5.664 -10.394 18.035 1.00 93.81 174 THR A CA 1
ATOM 1369 C C . THR A 1 174 ? -7.158 -10.536 18.310 1.00 93.81 174 THR A C 1
ATOM 1371 O O . THR A 1 174 ? -7.552 -10.542 19.474 1.00 93.81 174 THR A O 1
ATOM 1374 N N . GLY A 1 175 ? -7.989 -10.588 17.265 1.00 93.44 175 GLY A N 1
ATOM 1375 C CA . GLY A 1 175 ? -9.448 -10.503 17.353 1.00 93.44 175 GLY A CA 1
ATOM 1376 C C . GLY A 1 175 ? -9.978 -9.107 17.711 1.00 93.44 175 GLY A C 1
ATOM 1377 O O . GLY A 1 175 ? -11.179 -8.939 17.921 1.00 93.44 175 GLY A O 1
ATOM 1378 N N . LEU A 1 176 ? -9.109 -8.095 17.813 1.00 94.94 176 LEU A N 1
ATOM 1379 C CA . LEU A 1 176 ? -9.487 -6.732 18.179 1.00 94.94 176 LEU A CA 1
ATOM 1380 C C . LEU A 1 176 ? -9.911 -5.922 16.951 1.00 94.94 176 LEU A C 1
ATOM 1382 O O . LEU A 1 176 ? -9.244 -5.938 15.919 1.00 94.94 176 LEU A O 1
ATOM 1386 N N . SER A 1 177 ? -10.961 -5.113 17.092 1.00 94.75 177 SER A N 1
ATOM 1387 C CA . SER A 1 177 ? -11.269 -4.052 16.121 1.00 94.75 177 SER A CA 1
ATOM 1388 C C . SER A 1 177 ? -10.145 -3.011 16.050 1.00 94.75 177 SER A C 1
ATOM 1390 O O . SER A 1 177 ? -9.404 -2.811 17.017 1.00 94.75 177 SER A O 1
ATOM 1392 N N . ALA A 1 178 ? -10.064 -2.262 14.953 1.00 94.31 178 ALA A N 1
ATOM 1393 C CA . ALA A 1 178 ? -9.132 -1.155 14.771 1.00 94.31 178 ALA A CA 1
ATOM 1394 C C . ALA A 1 178 ? -9.233 -0.145 15.918 1.00 94.31 178 ALA A C 1
ATOM 1396 O O . ALA A 1 178 ? -8.218 0.293 16.446 1.00 94.31 178 ALA A O 1
ATOM 1397 N N . ARG A 1 179 ? -10.445 0.184 16.392 1.00 94.38 179 ARG A N 1
ATOM 1398 C CA . ARG A 1 179 ? -10.607 1.085 17.551 1.00 94.38 179 ARG A CA 1
ATOM 1399 C C . ARG A 1 179 ? -9.993 0.520 18.826 1.00 94.38 179 ARG A C 1
ATOM 1401 O O . ARG A 1 179 ? -9.399 1.273 19.595 1.00 94.38 179 ARG A O 1
ATOM 1408 N N . GLN A 1 180 ? -10.153 -0.778 19.066 1.00 94.88 180 GLN A N 1
ATOM 1409 C CA . GLN A 1 180 ? -9.573 -1.432 20.236 1.00 94.88 180 GLN A CA 1
ATOM 1410 C C . GLN A 1 180 ? -8.049 -1.514 20.125 1.00 94.88 180 GLN A C 1
ATOM 1412 O O . GLN A 1 180 ? -7.375 -1.237 21.112 1.00 94.88 180 GLN A O 1
ATOM 1417 N N . LEU A 1 181 ? -7.506 -1.800 18.936 1.00 95.06 181 LEU A N 1
ATOM 1418 C CA . LEU A 1 181 ? -6.064 -1.736 18.682 1.00 95.06 181 LEU A CA 1
ATOM 1419 C C . LEU A 1 181 ? -5.511 -0.337 18.945 1.00 95.06 181 LEU A C 1
ATOM 1421 O O . LEU A 1 181 ? -4.546 -0.199 19.687 1.00 95.06 181 LEU A O 1
ATOM 1425 N N . LEU A 1 182 ? -6.158 0.699 18.406 1.00 93.31 182 LEU A N 1
ATOM 1426 C CA . LEU A 1 182 ? -5.768 2.090 18.634 1.00 93.31 182 LEU A CA 1
ATOM 1427 C C . LEU A 1 182 ? -5.783 2.437 20.124 1.00 93.31 182 LEU A C 1
ATOM 1429 O O . LEU A 1 182 ? -4.813 2.986 20.640 1.00 93.31 182 LEU A O 1
ATOM 1433 N N . SER A 1 183 ? -6.849 2.055 20.831 1.00 93.44 183 SER A N 1
ATOM 1434 C CA . SER A 1 183 ? -6.965 2.275 22.274 1.00 93.44 183 SER A CA 1
ATOM 1435 C C . SER A 1 183 ? -5.893 1.529 23.071 1.00 93.44 183 SER A C 1
ATOM 1437 O O . SER A 1 183 ? -5.403 2.063 24.065 1.00 93.44 183 SER A O 1
ATOM 1439 N N . ALA A 1 184 ? -5.505 0.329 22.630 1.00 93.06 184 ALA A N 1
ATOM 1440 C CA . ALA A 1 184 ? -4.432 -0.444 23.240 1.00 93.06 184 ALA A CA 1
ATOM 1441 C C . ALA A 1 184 ? -3.054 0.187 22.991 1.00 93.06 184 ALA A C 1
ATOM 1443 O O . ALA A 1 184 ? -2.242 0.243 23.910 1.00 93.06 184 ALA A O 1
ATOM 1444 N N . THR A 1 185 ? -2.797 0.704 21.786 1.00 91.75 185 THR A N 1
ATOM 1445 C CA . THR A 1 185 ? -1.532 1.385 21.454 1.00 91.75 185 THR A CA 1
ATOM 1446 C C . THR A 1 185 ? -1.390 2.762 22.101 1.00 91.75 185 THR A C 1
ATOM 1448 O O . THR A 1 185 ? -0.276 3.253 22.239 1.00 91.75 185 THR A O 1
ATOM 1451 N N . ASP A 1 186 ? -2.503 3.369 22.514 1.00 92.75 186 ASP A N 1
ATOM 1452 C CA . ASP A 1 186 ? -2.538 4.651 23.225 1.00 92.75 186 ASP A CA 1
ATOM 1453 C C . ASP A 1 186 ? -2.270 4.502 24.739 1.00 92.75 186 ASP A C 1
ATOM 1455 O O . ASP A 1 186 ? -2.132 5.488 25.466 1.00 92.75 186 ASP A O 1
ATOM 1459 N N . LEU A 1 187 ? -2.178 3.267 25.252 1.00 93.81 187 LEU A N 1
ATOM 1460 C CA . LEU A 1 187 ? -1.834 3.033 26.652 1.00 93.81 187 LEU A CA 1
ATOM 1461 C C . LEU A 1 187 ? -0.383 3.420 26.940 1.00 93.81 187 LEU A C 1
ATOM 1463 O O . LEU A 1 187 ? 0.566 2.948 26.316 1.00 93.81 187 LEU A O 1
ATOM 1467 N N . THR A 1 188 ? -0.212 4.226 27.981 1.00 93.38 188 THR A N 1
ATOM 1468 C CA . THR A 1 188 ? 1.084 4.631 28.524 1.00 93.38 188 THR A CA 1
ATOM 1469 C C . THR A 1 188 ? 1.140 4.320 30.018 1.00 93.38 188 THR A C 1
ATOM 1471 O O . THR A 1 188 ? 0.122 4.042 30.656 1.00 93.38 188 THR A O 1
ATOM 1474 N N . ALA A 1 189 ? 2.328 4.413 30.621 1.00 92.06 189 ALA A N 1
ATOM 1475 C CA . ALA A 1 189 ? 2.496 4.221 32.066 1.00 92.06 189 ALA A CA 1
ATOM 1476 C C . ALA A 1 189 ? 1.653 5.196 32.917 1.00 92.06 189 ALA A C 1
ATOM 1478 O O . ALA A 1 189 ? 1.397 4.929 34.088 1.00 92.06 189 ALA A O 1
ATOM 1479 N N . THR A 1 190 ? 1.212 6.313 32.332 1.00 94.62 190 THR A N 1
ATOM 1480 C CA . THR A 1 190 ? 0.388 7.339 32.984 1.00 94.62 190 THR A CA 1
ATOM 1481 C C . THR A 1 190 ? -1.107 7.225 32.674 1.00 94.62 190 THR A C 1
ATOM 1483 O O . THR A 1 190 ? -1.887 8.033 33.176 1.00 94.62 190 THR A O 1
ATOM 1486 N N . SER A 1 191 ? -1.529 6.257 31.853 1.00 94.44 191 SER A N 1
ATOM 1487 C CA . SER A 1 191 ? -2.946 6.047 31.535 1.00 94.44 191 SER A CA 1
ATOM 1488 C C . SER A 1 191 ? -3.754 5.674 32.781 1.00 94.44 191 SER A C 1
ATOM 1490 O O . SER A 1 191 ? -3.262 5.035 33.714 1.00 94.44 191 SER A O 1
ATOM 1492 N N . THR A 1 192 ? -5.025 6.074 32.807 1.00 95.81 192 THR A N 1
ATOM 1493 C CA . THR A 1 192 ? -5.904 5.855 33.961 1.00 95.81 192 THR A CA 1
ATOM 1494 C C . THR A 1 192 ? -6.230 4.373 34.155 1.00 95.81 192 THR A C 1
ATOM 1496 O O . THR A 1 192 ? -6.284 3.593 33.203 1.00 95.81 192 THR A O 1
ATOM 1499 N N . ALA A 1 193 ? -6.535 3.976 35.395 1.00 94.56 193 ALA A N 1
ATOM 1500 C CA . ALA A 1 193 ? -6.944 2.601 35.700 1.00 94.56 193 ALA A CA 1
ATOM 1501 C C . ALA A 1 193 ? -8.193 2.158 34.910 1.00 94.56 193 ALA A C 1
ATOM 1503 O O . ALA A 1 193 ? -8.317 0.987 34.558 1.00 94.56 193 ALA A O 1
ATOM 1504 N N . SER A 1 194 ? -9.107 3.085 34.596 1.00 94.94 194 SER A N 1
ATOM 1505 C CA . SER A 1 194 ? -10.283 2.798 33.769 1.00 94.94 194 SER A CA 1
ATOM 1506 C C . SER A 1 194 ? -9.922 2.502 32.311 1.00 94.94 194 SER A C 1
ATOM 1508 O O . SER A 1 194 ? -10.515 1.601 31.721 1.00 94.94 194 SER A O 1
ATOM 1510 N N . HIS A 1 195 ? -8.937 3.204 31.741 1.00 93.44 195 HIS A N 1
ATOM 1511 C CA . HIS A 1 195 ? -8.453 2.949 30.380 1.00 93.44 195 HIS A CA 1
ATOM 1512 C C . HIS A 1 195 ? -7.764 1.582 30.292 1.00 93.44 195 HIS A C 1
ATOM 1514 O O . HIS A 1 195 ? -8.128 0.777 29.436 1.00 93.44 195 HIS A O 1
ATOM 1520 N N . TRP A 1 196 ? -6.883 1.264 31.248 1.00 95.31 196 TRP A N 1
ATOM 1521 C CA . TRP A 1 196 ? -6.267 -0.064 31.372 1.00 95.31 196 TRP A CA 1
ATOM 1522 C C . TRP A 1 196 ? -7.302 -1.184 31.497 1.00 95.31 196 TRP A C 1
ATOM 1524 O O . TRP A 1 196 ? -7.202 -2.201 30.811 1.00 95.31 196 TRP A O 1
ATOM 1534 N N . LYS A 1 197 ? -8.321 -0.992 32.345 1.00 95.81 197 LYS A N 1
ATOM 1535 C CA . LYS A 1 197 ? -9.398 -1.969 32.526 1.00 95.81 197 LYS A CA 1
ATOM 1536 C C . LYS A 1 197 ? -10.180 -2.199 31.231 1.00 95.81 197 LYS A C 1
ATOM 1538 O O . LYS A 1 197 ? -10.379 -3.348 30.857 1.00 95.81 197 LYS A O 1
ATOM 1543 N N . SER A 1 198 ? -10.576 -1.127 30.543 1.00 95.31 198 SER A N 1
ATOM 1544 C CA . SER A 1 198 ? -11.338 -1.201 29.288 1.00 95.31 198 SER A CA 1
ATOM 1545 C C . SER A 1 198 ? -10.588 -1.979 28.199 1.00 95.31 198 SER A C 1
ATOM 1547 O O . SER A 1 198 ? -11.142 -2.891 27.586 1.00 95.31 198 SER A O 1
ATOM 1549 N N . VAL A 1 199 ? -9.298 -1.681 27.999 1.00 94.44 199 VAL A N 1
ATOM 1550 C CA . VAL A 1 199 ? -8.465 -2.411 27.028 1.00 94.44 199 VAL A CA 1
ATOM 1551 C C . VAL A 1 199 ? -8.278 -3.871 27.451 1.00 94.44 199 VAL A C 1
ATOM 1553 O O . VAL A 1 199 ? -8.388 -4.765 26.615 1.00 94.44 199 VAL A O 1
ATOM 1556 N N . GLY A 1 200 ? -8.051 -4.139 28.741 1.00 93.31 200 GLY A N 1
ATOM 1557 C CA . GLY A 1 200 ? -7.930 -5.505 29.255 1.00 93.31 200 GLY A CA 1
ATOM 1558 C C . GLY A 1 200 ? -9.193 -6.343 29.029 1.00 93.31 200 GLY A C 1
ATOM 1559 O O . GLY A 1 200 ? -9.105 -7.485 28.583 1.00 93.31 200 GLY A O 1
ATOM 1560 N N . GLU A 1 201 ? -10.373 -5.767 29.270 1.00 95.31 201 GLU A N 1
ATOM 1561 C CA . GLU A 1 201 ? -11.661 -6.414 28.993 1.00 95.31 201 GLU A CA 1
ATOM 1562 C C . GLU A 1 201 ? -11.839 -6.707 27.497 1.00 95.31 201 GLU A C 1
ATOM 1564 O O . GLU A 1 201 ? -12.266 -7.806 27.144 1.00 95.31 201 GLU A O 1
ATOM 1569 N N . ALA A 1 202 ? -11.450 -5.775 26.619 1.00 94.19 202 ALA A N 1
ATOM 1570 C CA . ALA A 1 202 ? -11.484 -5.975 25.170 1.00 94.19 202 ALA A CA 1
ATOM 1571 C C . ALA A 1 202 ? -10.583 -7.137 24.713 1.00 94.19 202 ALA A C 1
ATOM 1573 O O . ALA A 1 202 ? -11.024 -7.979 23.933 1.00 94.19 202 ALA A O 1
ATOM 1574 N N . VAL A 1 203 ? -9.353 -7.226 25.231 1.00 93.56 203 VAL A N 1
ATOM 1575 C CA . VAL A 1 203 ? -8.407 -8.314 24.912 1.00 93.56 203 VAL A CA 1
ATOM 1576 C C . VAL A 1 203 ? -8.925 -9.670 25.386 1.00 93.56 203 VAL A C 1
ATOM 1578 O O . VAL A 1 203 ? -8.823 -10.659 24.658 1.00 93.56 203 VAL A O 1
ATOM 1581 N N . ILE A 1 204 ? -9.504 -9.731 26.589 1.00 94.06 204 ILE A N 1
ATOM 1582 C CA . ILE A 1 204 ? -10.104 -10.966 27.111 1.00 94.06 204 ILE A CA 1
ATOM 1583 C C . ILE A 1 204 ? -11.310 -11.373 26.260 1.00 94.06 204 ILE A C 1
ATOM 1585 O O . ILE A 1 204 ? -11.465 -12.554 25.967 1.00 94.06 204 ILE A O 1
ATOM 1589 N N . ALA A 1 205 ? -12.159 -10.421 25.866 1.00 93.38 205 ALA A N 1
ATOM 1590 C CA . ALA A 1 205 ? -13.332 -10.697 25.042 1.00 93.38 205 ALA A CA 1
ATOM 1591 C C . ALA A 1 205 ? -12.964 -11.208 23.640 1.00 93.38 205 ALA A C 1
ATOM 1593 O O . ALA A 1 205 ? -13.666 -12.065 23.120 1.00 93.38 205 ALA A O 1
ATOM 1594 N N . ALA A 1 206 ? -11.865 -10.722 23.059 1.00 90.25 206 ALA A N 1
ATOM 1595 C CA . ALA A 1 206 ? -11.400 -11.131 21.734 1.00 90.25 206 ALA A CA 1
ATOM 1596 C C . ALA A 1 206 ? -10.788 -12.546 21.683 1.00 90.25 206 ALA A C 1
ATOM 1598 O O . ALA A 1 206 ? -10.707 -13.132 20.610 1.00 90.25 206 ALA A O 1
ATOM 1599 N N . ASN A 1 207 ? -10.374 -13.101 22.830 1.00 83.62 207 ASN A N 1
ATOM 1600 C CA . ASN A 1 207 ? -9.746 -14.428 22.941 1.00 83.62 207 ASN A CA 1
ATOM 1601 C C . ASN A 1 207 ? -10.662 -15.498 23.570 1.00 83.62 207 ASN A C 1
ATOM 1603 O O . ASN A 1 207 ? -10.172 -16.531 24.033 1.00 83.62 207 ASN A O 1
ATOM 1607 N N . ARG A 1 208 ? -11.970 -15.240 23.654 1.00 65.50 208 ARG A N 1
ATOM 1608 C CA . ARG A 1 208 ? -12.979 -16.207 24.116 1.00 65.50 208 ARG A CA 1
ATOM 1609 C C . ARG A 1 208 ? -13.654 -16.890 22.942 1.00 65.50 208 ARG A C 1
ATOM 1611 O O . ARG A 1 208 ? -13.901 -18.107 23.077 1.00 65.50 208 ARG A O 1
#

Secondary structure (DSSP, 8-state):
-HHHHHHHH---HHHHHHHHHHTT--HHHHHHHHHTTSSHHHHHHHHHHHHHHHHHTT--HHHHHHHHH-GGGT-TT--S-----HHHHHHHHHHHHHHHHSSS-HHHHHHHHHHHT-TT--HHHHHHHHHHHHT--HHHHHHHGGG--STT----SHHHHHHHHHHHHHHHHH---HHHHHHHHT--TTS-HHHHHHHHHHHHHHT-

Organism: Pseudomonas syringae pv. maculicola (NCBI:txid59511)

Foldseek 3Di:
DLVVLCVLQVFDSLQLQLLCVQLVHDPVNQVVCVVVVPCNVVSVVSSNVSRNLCVVLVPDSVNSVLCQVPVCQAPVPDDDGRYDDPSSSVSSNLLSVLCVPQPDHNVLVSVLLVQLPDPPHDQLVSLCSLCNSLVHHSVLQQLLLPPPPDPRSHSNHSVSSSSSNVLVVVCVVQVAGSNLVVLVVPDDPPDDPVSVVVSVVRSVVSVD

Sequence (208 aa):
MEELLLTLTGLPPDRCEPVIRWAGSDVNKFLAALLWDNGVIQTLSTLIRYSEVSQQLGLSARALRTFLINPRWLYAGSEGQFYLSPNSLYLLDRYSNWRDNCGYPEEALLEYFKQANDPQRDATQCAARLASLTGWTSSEVLAANALLTGSDRIASSMHEVDWLSRMQSASDVTGLSARQLLSATDLTATSTASHWKSVGEAVIAANR

Radius of gyration: 21.31 Å; chains: 1; bounding box: 49×33×64 Å

pLDDT: mean 89.88, std 7.44, range [62.69, 97.44]